Protein AF-X0TSU8-F1 (afdb_monomer)

Foldseek 3Di:
DDDDCVNVVNDDDFDPCPQVVLLVVQLCLLLVVDPCNVVCCVPVVHRQAFFWDDPDVVQQKTKGDQVQFAFASGKHKWWKDFDPPDQKKKKFKWWPDDSVFQKWKWKWKWWAFLVRDIDIWRIDTGGMDMDGDDPRTQTIIIMMTIHRRDDDPDDPVDCCCPPPNNDGTMIMIRMGRIHIDDSLAARDSCSSPPAWAFQPAQGPIEGVLDEEDNLDHAHNSEYEEAHEYEEDNEYEYRREYEYHHEYEYDHEYEDANEYEDDHEYEYDNHYDPHYDYDPHYD

InterPro domains:
  IPR011004 Trimeric LpxA-like superfamily [SSF51161] (204-270)
  IPR045690 Domain of unknown function DUF6055 [PF19527] (18-180)

Structure (mmCIF, N/CA/C/O backbone):
data_AF-X0TSU8-F1
#
_entry.id   AF-X0TSU8-F1
#
loop_
_atom_site.group_PDB
_atom_site.id
_atom_site.type_symbol
_atom_site.label_atom_id
_atom_site.label_alt_id
_atom_site.label_comp_id
_atom_site.label_asym_id
_atom_site.label_entity_id
_atom_site.label_seq_id
_atom_site.pdbx_PDB_ins_code
_atom_site.Cartn_x
_atom_site.Cartn_y
_atom_site.Cartn_z
_atom_site.occupancy
_atom_site.B_iso_or_equiv
_atom_site.auth_seq_id
_atom_site.auth_comp_id
_atom_site.auth_asym_id
_atom_site.auth_atom_id
_atom_site.pdbx_PDB_model_num
ATOM 1 N N . SER A 1 1 ? 24.447 -0.505 -11.270 1.00 26.20 1 SER A N 1
ATOM 2 C CA . SER A 1 1 ? 25.063 0.488 -12.174 1.00 26.20 1 SER A CA 1
ATOM 3 C C . SER A 1 1 ? 24.003 0.961 -13.155 1.00 26.20 1 SER A C 1
ATOM 5 O O . SER A 1 1 ? 23.540 0.190 -13.986 1.00 26.20 1 SER A O 1
ATOM 7 N N . CYS A 1 2 ? 23.536 2.196 -12.966 1.00 32.28 2 CYS A N 1
ATOM 8 C CA . CYS A 1 2 ? 22.411 2.803 -13.674 1.00 32.28 2 CYS A CA 1
ATOM 9 C C . CYS A 1 2 ? 22.646 2.857 -15.186 1.00 32.28 2 CYS A C 1
ATOM 11 O O . CYS A 1 2 ? 23.730 3.239 -15.617 1.00 32.28 2 CYS A O 1
ATOM 13 N N . THR A 1 3 ? 21.626 2.537 -15.982 1.00 38.22 3 THR A N 1
ATOM 14 C CA . THR A 1 3 ? 21.622 2.782 -17.431 1.00 38.22 3 THR A CA 1
ATOM 15 C C . THR A 1 3 ? 20.467 3.717 -17.767 1.00 38.22 3 THR A C 1
ATOM 17 O O . THR A 1 3 ? 19.360 3.285 -18.073 1.00 38.22 3 THR A O 1
ATOM 20 N N . GLY A 1 4 ? 20.721 5.024 -17.665 1.00 49.09 4 GLY A N 1
ATOM 21 C CA . GLY A 1 4 ? 19.781 6.042 -18.143 1.00 49.09 4 GLY A CA 1
ATOM 22 C C . GLY A 1 4 ? 19.570 5.937 -19.660 1.00 49.09 4 GLY A C 1
ATOM 23 O O . GLY A 1 4 ? 20.448 5.450 -20.373 1.00 49.09 4 GLY A O 1
ATOM 24 N N . GLY A 1 5 ? 18.430 6.422 -20.166 1.00 46.88 5 GLY A N 1
ATOM 25 C CA . GLY A 1 5 ? 18.060 6.327 -21.59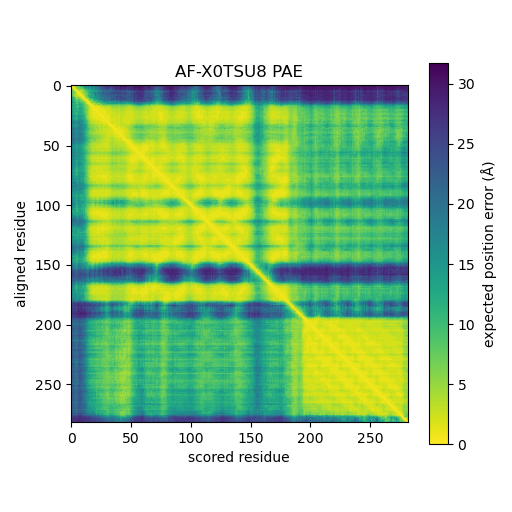0 1.00 46.88 5 GLY A CA 1
ATOM 26 C C . GLY A 1 5 ? 19.108 6.881 -22.569 1.00 46.88 5 GLY A C 1
ATOM 27 O O . GLY A 1 5 ? 19.273 6.343 -23.661 1.00 46.88 5 GLY A O 1
ATOM 28 N N . GLN A 1 6 ? 19.922 7.853 -22.143 1.00 43.81 6 GLN A N 1
ATOM 29 C CA . GLN A 1 6 ? 21.047 8.377 -22.927 1.00 43.81 6 GLN A CA 1
ATOM 30 C C . GLN A 1 6 ? 22.178 7.346 -23.129 1.00 43.81 6 GLN A C 1
ATOM 32 O O . GLN A 1 6 ? 22.748 7.265 -24.211 1.00 43.81 6 GLN A O 1
ATOM 37 N N . GLN A 1 7 ? 22.485 6.516 -22.123 1.00 45.78 7 GLN A N 1
ATOM 38 C CA . GLN A 1 7 ? 23.506 5.458 -22.234 1.00 45.78 7 GLN A CA 1
ATOM 39 C C . GLN A 1 7 ? 23.030 4.265 -23.069 1.00 45.78 7 GLN A C 1
ATOM 41 O O . GLN A 1 7 ? 23.850 3.522 -23.596 1.00 45.78 7 GLN A O 1
ATOM 46 N N . ARG A 1 8 ? 21.711 4.097 -23.211 1.00 50.38 8 ARG A N 1
ATOM 47 C CA . ARG A 1 8 ? 21.090 3.090 -24.083 1.00 50.38 8 ARG A CA 1
ATOM 48 C C . ARG A 1 8 ? 20.861 3.601 -25.516 1.00 50.38 8 ARG A C 1
ATOM 50 O O . ARG A 1 8 ? 20.213 2.917 -26.297 1.00 50.38 8 ARG A O 1
ATOM 57 N N . GLY A 1 9 ? 21.369 4.791 -25.861 1.00 48.03 9 GLY A N 1
ATOM 58 C CA . GLY A 1 9 ? 21.259 5.370 -27.205 1.00 48.03 9 GLY A CA 1
ATOM 59 C C . GLY A 1 9 ? 19.858 5.860 -27.580 1.00 48.03 9 GLY A C 1
ATOM 60 O O . GLY A 1 9 ? 19.609 6.134 -28.749 1.00 48.03 9 GLY A O 1
ATOM 61 N N . LEU A 1 10 ? 18.949 5.991 -26.609 1.00 46.53 10 LEU A N 1
ATOM 62 C CA . LEU A 1 10 ? 17.552 6.343 -26.872 1.00 46.53 10 LEU A CA 1
ATOM 63 C C . LEU A 1 10 ? 17.361 7.848 -27.160 1.00 46.53 10 LEU A C 1
ATOM 65 O O . LEU A 1 10 ? 16.341 8.219 -27.728 1.00 46.53 10 LEU A O 1
ATOM 69 N N . PHE A 1 11 ? 18.324 8.721 -26.813 1.00 54.97 11 PHE A N 1
ATOM 70 C CA . PHE A 1 11 ? 18.313 10.160 -27.155 1.00 54.97 11 PHE A CA 1
ATOM 71 C C . PHE A 1 11 ? 19.651 10.872 -26.862 1.00 54.97 11 PHE A C 1
ATOM 73 O O . PHE A 1 11 ? 20.493 10.367 -26.119 1.00 54.97 11 PHE A O 1
ATOM 80 N N . LYS A 1 12 ? 19.827 12.089 -27.414 1.00 47.28 12 LYS A N 1
ATOM 81 C CA . LYS A 1 12 ? 21.052 12.911 -27.297 1.00 47.28 12 LYS A CA 1
ATOM 82 C C . LYS A 1 12 ? 21.128 13.812 -26.042 1.00 47.28 12 LYS A C 1
ATOM 84 O O . LYS A 1 12 ? 22.239 14.168 -25.661 1.00 47.28 12 LYS A O 1
ATOM 89 N N . SER A 1 13 ? 20.006 14.169 -25.393 1.00 50.75 13 SER A N 1
ATOM 90 C CA . SER A 1 13 ? 19.954 15.267 -24.395 1.00 50.75 13 SER A CA 1
ATOM 91 C C . SER A 1 13 ? 18.918 15.112 -23.256 1.00 50.75 13 SER A C 1
ATOM 93 O O . SER A 1 13 ? 18.197 16.058 -22.950 1.00 50.75 13 SER A O 1
ATOM 95 N N . GLY A 1 14 ? 18.789 13.939 -22.630 1.00 52.84 14 GLY A N 1
ATOM 96 C CA . GLY A 1 14 ? 17.926 13.797 -21.441 1.00 52.84 14 GLY A CA 1
ATOM 97 C C . GLY A 1 14 ? 18.661 14.121 -20.140 1.00 52.84 14 GLY A C 1
ATOM 98 O O . GLY A 1 14 ? 19.886 14.024 -20.069 1.00 52.84 14 GLY A O 1
ATOM 99 N N . ILE A 1 15 ? 17.913 14.486 -19.093 1.00 54.78 15 ILE A N 1
ATOM 100 C CA . ILE A 1 15 ? 18.484 14.765 -17.768 1.00 54.78 15 ILE A CA 1
ATOM 101 C C . ILE A 1 15 ? 18.922 13.441 -17.138 1.00 54.78 15 ILE A C 1
ATOM 103 O O . ILE A 1 15 ? 18.107 12.608 -16.731 1.00 54.78 15 ILE A O 1
ATOM 107 N N . ARG A 1 16 ? 20.237 13.230 -17.077 1.00 59.72 16 ARG A N 1
ATOM 108 C CA . ARG A 1 16 ? 20.833 12.024 -16.503 1.00 59.72 16 ARG A CA 1
ATOM 109 C C . ARG A 1 16 ? 20.404 11.866 -15.041 1.00 59.72 16 ARG A C 1
ATOM 111 O O . ARG A 1 16 ? 20.542 12.790 -14.253 1.00 59.72 16 ARG A O 1
ATOM 118 N N . GLY A 1 17 ? 19.913 10.679 -14.688 1.00 69.69 17 GLY A N 1
ATOM 119 C CA . GLY A 1 17 ? 19.539 10.340 -13.311 1.00 69.69 17 GLY A CA 1
ATOM 120 C C . GLY A 1 17 ? 18.170 10.854 -12.856 1.00 69.69 17 GLY A C 1
ATOM 121 O O . GLY A 1 17 ? 17.746 10.475 -11.773 1.00 69.69 17 GLY A O 1
ATOM 122 N N . LEU A 1 18 ? 17.443 11.636 -13.670 1.00 77.56 18 LEU A N 1
ATOM 123 C CA . LEU A 1 18 ? 16.108 12.123 -13.296 1.00 77.56 18 LEU A CA 1
ATOM 124 C C . LEU A 1 18 ? 15.151 10.967 -12.976 1.00 77.56 18 LEU A C 1
ATOM 126 O O . LEU A 1 18 ? 14.506 10.988 -11.938 1.00 77.56 18 LEU A O 1
ATOM 130 N N . GLY A 1 19 ? 15.096 9.940 -13.831 1.00 82.56 19 GLY A N 1
ATOM 131 C CA . GLY A 1 19 ? 14.232 8.781 -13.590 1.00 82.56 19 GLY A CA 1
ATOM 132 C C . GLY A 1 19 ? 14.536 8.095 -12.257 1.00 82.56 19 GLY A C 1
ATOM 133 O O . GLY A 1 19 ? 13.621 7.845 -11.483 1.00 82.56 19 GLY A O 1
ATOM 134 N N . ASP A 1 20 ? 15.816 7.863 -11.956 1.00 86.81 20 ASP A N 1
ATOM 135 C CA . ASP A 1 20 ? 16.243 7.225 -10.705 1.00 86.81 20 ASP A CA 1
ATOM 136 C C . ASP A 1 20 ? 15.865 8.091 -9.495 1.00 86.81 20 ASP A C 1
ATOM 138 O O . ASP A 1 20 ? 15.305 7.570 -8.540 1.00 86.81 20 ASP A O 1
ATOM 142 N N . MET A 1 21 ? 16.059 9.411 -9.572 1.00 87.19 21 MET A N 1
ATOM 143 C CA . MET A 1 21 ? 15.684 10.350 -8.510 1.00 87.19 21 MET A CA 1
ATOM 144 C C . MET A 1 21 ? 14.171 10.352 -8.232 1.00 87.19 21 MET A C 1
ATOM 146 O O . MET A 1 21 ? 13.756 10.270 -7.076 1.00 87.19 21 MET A O 1
ATOM 150 N N . VAL A 1 22 ? 13.327 10.392 -9.272 1.00 88.25 22 VAL A N 1
ATOM 151 C CA . VAL A 1 22 ? 11.865 10.313 -9.086 1.00 88.25 22 VAL A CA 1
ATOM 152 C C . VAL A 1 22 ? 11.457 8.917 -8.588 1.00 88.25 22 VAL A C 1
ATOM 154 O O . VAL A 1 22 ? 10.567 8.793 -7.748 1.00 88.25 22 VAL A O 1
ATOM 157 N N . GLY A 1 23 ? 12.128 7.860 -9.052 1.00 91.88 23 GLY A N 1
ATOM 158 C CA . GLY A 1 23 ? 11.946 6.491 -8.565 1.00 91.88 23 GLY A CA 1
ATOM 159 C C . GLY A 1 23 ? 12.265 6.340 -7.076 1.00 91.88 23 GLY A C 1
ATOM 160 O O . GLY A 1 23 ? 11.462 5.785 -6.332 1.00 91.88 23 GLY A O 1
ATOM 161 N N . GLU A 1 24 ? 13.392 6.889 -6.625 1.00 92.94 24 GLU A N 1
ATOM 162 C CA . GLU A 1 24 ? 13.814 6.913 -5.220 1.00 92.94 24 GLU A CA 1
ATOM 163 C C . GLU A 1 24 ? 12.833 7.686 -4.341 1.00 92.94 24 GLU A C 1
ATOM 165 O O . GLU A 1 24 ? 12.466 7.214 -3.263 1.00 92.94 24 GLU A O 1
ATOM 170 N N . TYR A 1 25 ? 12.353 8.840 -4.813 1.00 91.44 25 TYR A N 1
ATOM 171 C CA . TYR A 1 25 ? 11.292 9.572 -4.127 1.00 91.44 25 TYR A CA 1
ATOM 172 C C . TYR A 1 25 ? 10.012 8.730 -4.022 1.00 91.44 25 TYR A C 1
ATOM 174 O O . TYR A 1 25 ? 9.452 8.593 -2.936 1.00 91.44 25 TYR A O 1
ATOM 182 N N . GLY A 1 26 ? 9.585 8.098 -5.120 1.00 92.38 26 GLY A N 1
ATOM 183 C CA . GLY A 1 26 ? 8.422 7.209 -5.143 1.00 92.38 26 GLY A CA 1
ATOM 184 C C . GLY A 1 26 ? 8.549 6.017 -4.190 1.00 92.38 26 GLY A C 1
ATOM 185 O O . GLY A 1 26 ? 7.590 5.687 -3.495 1.00 92.38 26 GLY A O 1
ATOM 186 N N . ALA A 1 27 ? 9.736 5.416 -4.086 1.00 94.75 27 ALA A N 1
ATOM 187 C CA . ALA A 1 27 ? 10.000 4.315 -3.163 1.00 94.75 27 ALA A CA 1
ATOM 188 C C . ALA A 1 27 ? 9.791 4.722 -1.698 1.00 94.75 27 ALA A C 1
ATOM 190 O O . ALA A 1 27 ? 9.164 3.993 -0.930 1.00 94.75 27 ALA A O 1
ATOM 191 N N . ARG A 1 28 ? 10.242 5.923 -1.324 1.00 92.81 28 ARG A N 1
ATOM 192 C CA . ARG A 1 28 ? 10.068 6.480 0.028 1.00 92.81 28 ARG A CA 1
ATOM 193 C C . ARG A 1 28 ? 8.610 6.754 0.383 1.00 92.81 28 ARG A C 1
ATOM 195 O O . ARG A 1 28 ? 8.227 6.672 1.549 1.00 92.81 28 ARG A O 1
ATOM 202 N N . LEU A 1 29 ? 7.759 7.020 -0.610 1.00 90.88 29 LEU A N 1
ATOM 203 C CA . LEU A 1 29 ? 6.323 7.195 -0.383 1.00 90.88 29 LEU A CA 1
ATOM 204 C C . LEU A 1 29 ? 5.628 5.905 0.077 1.00 90.88 29 LEU A C 1
ATOM 206 O O . LEU A 1 29 ? 4.538 6.003 0.633 1.00 90.88 29 LEU A O 1
ATOM 210 N N . ALA A 1 30 ? 6.247 4.724 -0.069 1.00 88.44 30 ALA A N 1
ATOM 211 C CA . ALA A 1 30 ? 5.702 3.463 0.445 1.00 88.44 30 ALA A CA 1
ATOM 212 C C . ALA A 1 30 ? 5.451 3.478 1.958 1.00 88.44 30 ALA A C 1
ATOM 214 O O . ALA A 1 30 ? 4.563 2.768 2.427 1.00 88.44 30 ALA A O 1
ATOM 215 N N . THR A 1 31 ? 6.202 4.284 2.704 1.00 84.94 31 THR A N 1
ATOM 216 C CA . THR A 1 31 ? 6.097 4.408 4.166 1.00 84.94 31 THR A CA 1
ATOM 217 C C . THR A 1 31 ? 6.087 5.864 4.643 1.00 84.94 31 THR A C 1
ATOM 219 O O . THR A 1 31 ? 6.022 6.096 5.847 1.00 84.94 31 THR A O 1
ATOM 222 N N . PHE A 1 32 ? 6.083 6.831 3.713 1.00 88.00 32 PHE A N 1
ATOM 223 C CA . PHE A 1 32 ? 6.374 8.251 3.958 1.00 88.00 32 PHE A CA 1
ATOM 224 C C . PHE A 1 32 ? 7.752 8.486 4.604 1.00 88.00 32 PHE A C 1
ATOM 226 O O . PHE A 1 32 ? 7.888 9.378 5.429 1.00 88.00 32 PHE A O 1
ATOM 233 N N . ASP A 1 33 ? 8.773 7.719 4.198 1.00 87.88 33 ASP A N 1
ATOM 234 C CA . ASP A 1 33 ? 10.174 7.848 4.642 1.00 87.88 33 ASP A CA 1
ATOM 235 C C . ASP A 1 33 ? 10.831 9.129 4.083 1.00 87.88 33 ASP A C 1
ATOM 237 O O . ASP A 1 33 ? 11.658 9.106 3.158 1.00 87.88 33 ASP A O 1
ATOM 241 N N . CYS A 1 34 ? 10.398 10.274 4.608 1.00 85.62 34 CYS A N 1
ATOM 242 C CA . CYS A 1 34 ? 10.881 11.609 4.280 1.00 85.62 34 CYS A CA 1
ATOM 243 C C . CYS A 1 34 ? 10.755 12.557 5.484 1.00 85.62 34 CYS A C 1
ATOM 245 O O . CYS A 1 34 ? 10.024 12.295 6.433 1.00 85.62 34 CYS A O 1
ATOM 247 N N . GLU A 1 35 ? 11.417 13.714 5.428 1.00 84.31 35 GLU A N 1
ATOM 248 C CA . GLU A 1 35 ? 11.379 14.719 6.510 1.00 84.31 35 GLU A CA 1
ATOM 249 C C . GLU A 1 35 ? 9.965 15.245 6.817 1.00 84.31 35 GLU A C 1
ATOM 251 O O . GLU A 1 35 ? 9.698 15.747 7.905 1.00 84.31 35 GLU A O 1
ATOM 256 N N . LEU A 1 36 ? 9.043 15.121 5.858 1.00 84.69 36 LEU A N 1
ATOM 257 C CA . LEU A 1 36 ? 7.648 15.536 5.987 1.00 84.69 36 LEU A CA 1
ATOM 258 C C . LEU A 1 36 ? 6.720 14.389 6.416 1.00 84.69 36 LEU A C 1
ATOM 260 O O . LEU A 1 36 ? 5.504 14.532 6.286 1.00 84.69 36 LEU A O 1
ATOM 264 N N . GLU A 1 37 ? 7.254 13.275 6.928 1.00 82.56 37 GLU A N 1
ATOM 265 C CA . GLU A 1 37 ? 6.482 12.098 7.352 1.00 82.56 37 GLU A CA 1
ATOM 266 C C . GLU A 1 37 ? 5.275 12.482 8.220 1.00 82.56 37 GLU A C 1
ATOM 268 O O . GLU A 1 37 ? 4.134 12.156 7.887 1.00 82.56 37 GLU A O 1
ATOM 273 N N . ASP A 1 38 ? 5.500 13.256 9.284 1.00 78.56 38 ASP A N 1
ATOM 274 C CA . ASP A 1 38 ? 4.445 13.697 10.204 1.00 78.56 38 ASP A CA 1
ATOM 275 C C . ASP A 1 38 ? 3.370 14.537 9.510 1.00 78.56 38 ASP A C 1
ATOM 277 O O . ASP A 1 38 ? 2.189 14.494 9.867 1.00 78.56 38 ASP A O 1
ATOM 281 N N . LEU A 1 39 ? 3.756 15.345 8.522 1.00 83.69 39 LEU A N 1
ATOM 282 C CA . LEU A 1 39 ? 2.811 16.131 7.737 1.00 83.69 39 LEU A CA 1
ATOM 283 C C . LEU A 1 39 ? 1.997 15.224 6.808 1.00 83.69 39 LEU A C 1
ATOM 285 O O . LEU A 1 39 ? 0.779 15.373 6.734 1.00 83.69 39 LEU A O 1
ATOM 289 N N . PHE A 1 40 ? 2.635 14.262 6.142 1.00 81.12 40 PHE A N 1
ATOM 290 C CA . PHE A 1 40 ? 1.964 13.316 5.253 1.00 81.12 40 PHE A CA 1
ATOM 291 C C . PHE A 1 40 ? 1.035 12.370 6.005 1.00 81.12 40 PHE A C 1
ATOM 293 O O . PHE A 1 40 ? -0.105 12.193 5.582 1.00 81.12 40 PHE A O 1
ATOM 300 N N . ARG A 1 41 ? 1.440 11.844 7.164 1.00 76.50 41 ARG A N 1
ATOM 301 C CA . ARG A 1 41 ? 0.559 11.050 8.034 1.00 76.50 41 ARG A CA 1
ATOM 302 C C . ARG A 1 41 ? -0.619 11.879 8.537 1.00 76.50 41 ARG A C 1
ATOM 304 O O . ARG A 1 41 ? -1.757 11.418 8.505 1.00 76.50 41 ARG A O 1
ATOM 311 N N . ARG A 1 42 ? -0.403 13.142 8.913 1.00 70.88 42 ARG A N 1
ATOM 312 C CA . ARG A 1 42 ? -1.512 14.035 9.282 1.00 70.88 42 ARG A CA 1
ATOM 313 C C . ARG A 1 42 ? -2.397 14.416 8.106 1.00 70.88 42 ARG A C 1
ATOM 315 O O . ARG A 1 42 ? -3.578 14.654 8.315 1.00 70.88 42 ARG A O 1
ATOM 322 N N . HIS A 1 43 ? -1.901 14.496 6.881 1.00 77.56 43 HIS A N 1
ATOM 323 C CA . HIS A 1 43 ? -2.747 14.877 5.753 1.00 77.56 43 HIS A CA 1
ATOM 324 C C . HIS A 1 43 ? -3.465 13.667 5.141 1.00 77.56 43 HIS A C 1
ATOM 326 O O . HIS A 1 43 ? -4.689 13.653 5.049 1.00 77.56 43 HIS A O 1
ATOM 332 N N . TYR A 1 44 ? -2.713 12.623 4.801 1.00 75.19 44 TYR A N 1
ATOM 333 C CA . TYR A 1 44 ? -3.177 11.462 4.041 1.00 75.19 44 TYR A CA 1
ATOM 334 C C . TYR A 1 44 ? -3.494 10.233 4.893 1.00 75.19 44 TYR A C 1
ATOM 336 O O . TYR A 1 44 ? -4.082 9.290 4.370 1.00 75.19 44 TYR A O 1
ATOM 344 N N . PHE A 1 45 ? -3.131 10.231 6.182 1.00 71.69 45 PHE A N 1
ATOM 345 C CA . PHE A 1 45 ? -3.167 9.073 7.087 1.00 71.69 45 PHE A CA 1
ATOM 346 C C . PHE A 1 45 ? -2.167 7.970 6.705 1.00 71.69 45 PHE A C 1
ATOM 348 O O . PHE A 1 45 ? -1.320 7.601 7.517 1.00 71.69 45 PHE A O 1
ATOM 355 N N . ALA A 1 46 ? -2.202 7.499 5.461 1.00 76.94 46 ALA A N 1
ATOM 356 C CA . ALA A 1 46 ? -1.295 6.490 4.938 1.00 76.94 46 ALA A CA 1
ATOM 357 C C . ALA A 1 46 ? -1.126 6.602 3.412 1.00 76.94 46 ALA A C 1
ATOM 359 O O . ALA A 1 46 ? -1.944 7.249 2.750 1.00 76.94 46 ALA A O 1
ATOM 360 N N . PRO A 1 47 ? -0.097 5.956 2.835 1.00 80.00 47 PRO A N 1
ATOM 361 C CA . PRO A 1 47 ? 0.091 5.918 1.391 1.00 80.00 47 PRO A CA 1
ATOM 362 C C . PRO A 1 47 ? -1.081 5.244 0.674 1.00 80.00 47 PRO A C 1
ATOM 364 O O . PRO A 1 47 ? -1.619 4.233 1.133 1.00 80.00 47 PRO A O 1
ATOM 367 N N . THR A 1 48 ? -1.449 5.779 -0.491 1.00 79.06 48 THR A N 1
ATOM 368 C CA . THR A 1 48 ? -2.440 5.134 -1.361 1.00 79.06 48 THR A CA 1
ATOM 369 C C . THR A 1 48 ? -1.824 3.872 -1.956 1.00 79.06 48 THR A C 1
ATOM 371 O O . THR A 1 48 ? -0.745 3.926 -2.541 1.00 79.06 48 THR A O 1
ATOM 374 N N . ARG A 1 49 ? -2.494 2.730 -1.779 1.00 85.94 49 ARG A N 1
ATOM 375 C CA . ARG A 1 49 ? -2.018 1.426 -2.252 1.00 85.94 49 ARG A CA 1
ATOM 376 C C . ARG A 1 49 ? -2.718 1.042 -3.551 1.00 85.94 49 ARG A C 1
ATOM 378 O O . ARG A 1 49 ? -3.919 1.264 -3.688 1.00 85.94 49 ARG A O 1
ATOM 385 N N . SER A 1 50 ? -1.967 0.429 -4.456 1.00 88.38 50 SER A N 1
ATOM 386 C CA . SER A 1 50 ? -2.456 -0.127 -5.718 1.00 88.38 50 SER A CA 1
ATOM 387 C C . SER A 1 50 ? -2.552 -1.650 -5.627 1.00 88.38 50 SER A C 1
ATOM 389 O O . SER A 1 50 ? -1.919 -2.285 -4.779 1.00 88.38 50 SER A O 1
ATOM 391 N N . TRP A 1 51 ? -3.336 -2.247 -6.520 1.00 87.31 51 TRP A N 1
ATOM 392 C CA . TRP A 1 51 ? -3.504 -3.695 -6.623 1.00 87.31 51 TRP A CA 1
ATOM 393 C C . TRP A 1 51 ? -3.114 -4.214 -7.988 1.00 87.31 51 TRP A C 1
ATOM 395 O O . TRP A 1 51 ? -3.005 -3.442 -8.931 1.00 87.31 51 TRP A O 1
ATOM 405 N N . LEU A 1 52 ? -2.919 -5.527 -8.078 1.00 92.06 52 LEU A N 1
ATOM 406 C CA . LEU A 1 52 ? -2.614 -6.192 -9.334 1.00 92.06 52 LEU A CA 1
ATOM 407 C C . LEU A 1 52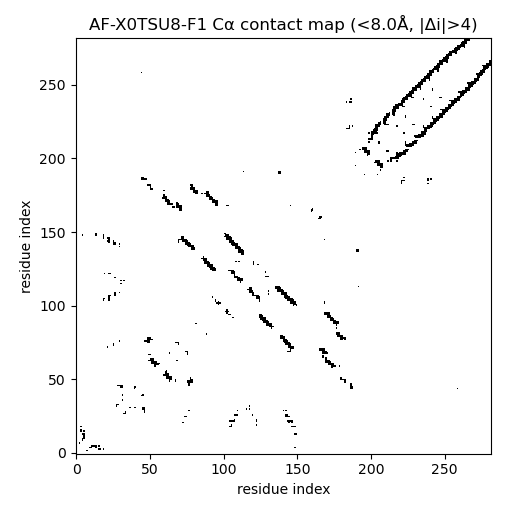 ? -3.717 -7.171 -9.717 1.00 92.06 52 LEU A C 1
ATOM 409 O O . LEU A 1 52 ? -4.204 -7.940 -8.885 1.00 92.06 52 LEU A O 1
ATOM 413 N N . GLU A 1 53 ? -4.065 -7.167 -10.997 1.00 92.38 53 GLU A N 1
ATOM 414 C CA . GLU A 1 53 ? -4.862 -8.209 -11.624 1.00 92.38 53 GLU A CA 1
ATOM 415 C C . GLU A 1 53 ? -4.023 -9.473 -11.782 1.00 92.38 53 GLU A C 1
ATOM 417 O O . GLU A 1 53 ? -2.853 -9.425 -12.172 1.00 92.38 53 GLU A O 1
ATOM 422 N N . THR A 1 54 ? -4.638 -10.622 -11.510 1.00 93.88 54 THR A N 1
ATOM 423 C CA . THR A 1 54 ? -4.028 -11.923 -11.797 1.00 93.88 54 THR A CA 1
ATOM 424 C C . THR A 1 54 ? -4.206 -12.241 -13.275 1.00 93.88 54 THR A C 1
ATOM 426 O O . THR A 1 54 ? -5.337 -12.305 -13.750 1.00 93.88 54 THR A O 1
ATOM 429 N N . VAL A 1 55 ? -3.098 -12.439 -13.992 1.00 95.44 55 VAL A N 1
ATOM 430 C CA . VAL A 1 55 ? -3.099 -12.836 -15.410 1.00 95.44 55 VAL A CA 1
ATOM 431 C C . VAL A 1 55 ? -2.952 -14.351 -15.531 1.00 95.44 55 VAL A C 1
ATOM 433 O O . VAL A 1 55 ? -3.733 -14.992 -16.224 1.00 95.44 55 VAL A O 1
ATOM 436 N N . ASP A 1 56 ? -1.972 -14.922 -14.829 1.00 96.00 56 ASP A N 1
ATOM 437 C CA . ASP A 1 56 ? -1.719 -16.364 -14.767 1.00 96.00 56 ASP A CA 1
ATOM 438 C C . ASP A 1 56 ? -1.216 -16.690 -13.357 1.00 96.00 56 ASP A C 1
ATOM 440 O O . ASP A 1 56 ? -0.085 -16.361 -12.993 1.00 96.00 56 ASP A O 1
ATOM 444 N N . ARG A 1 57 ? -2.089 -17.276 -12.530 1.00 91.81 57 ARG A N 1
ATOM 445 C CA . ARG A 1 57 ? -1.791 -17.536 -11.116 1.00 91.81 57 ARG A CA 1
ATOM 446 C C . ARG A 1 57 ? -0.686 -18.573 -10.948 1.00 91.81 57 ARG A C 1
ATOM 448 O O . ARG A 1 57 ? 0.167 -18.393 -10.085 1.00 91.81 57 ARG A O 1
ATOM 455 N N . ASP A 1 58 ? -0.695 -19.617 -11.771 1.00 93.75 58 ASP A N 1
ATOM 456 C CA . ASP A 1 58 ? 0.228 -20.749 -11.654 1.00 93.75 58 ASP A CA 1
ATOM 457 C C . ASP A 1 58 ? 1.653 -20.342 -12.031 1.00 93.75 58 ASP A C 1
ATOM 459 O O . ASP A 1 58 ? 2.623 -20.843 -11.465 1.00 93.75 58 ASP A O 1
ATOM 463 N N . LYS A 1 59 ? 1.789 -19.377 -12.947 1.00 96.38 59 LYS A N 1
ATOM 464 C CA . LYS A 1 59 ? 3.083 -18.784 -13.310 1.00 96.38 59 LYS A CA 1
ATOM 465 C C . LYS A 1 59 ? 3.452 -17.552 -12.488 1.00 96.38 59 LYS A C 1
ATOM 467 O O . LYS A 1 59 ? 4.517 -16.984 -12.729 1.00 96.38 59 LYS A O 1
ATOM 472 N N . GLY A 1 60 ? 2.587 -17.111 -11.575 1.00 96.75 60 GLY A N 1
ATOM 473 C CA . GLY A 1 60 ? 2.797 -15.902 -10.780 1.00 96.75 60 GLY A CA 1
ATOM 474 C C . GLY A 1 60 ? 2.828 -14.619 -11.616 1.00 96.75 60 GLY A C 1
ATOM 475 O O . GLY A 1 60 ? 3.577 -13.706 -11.284 1.00 96.75 60 GLY A O 1
ATOM 476 N N . ILE A 1 61 ? 2.062 -14.542 -12.708 1.00 97.69 61 ILE A N 1
ATOM 477 C CA . ILE A 1 61 ? 2.024 -13.377 -13.601 1.00 97.69 61 ILE A CA 1
ATOM 478 C C . ILE A 1 61 ? 0.861 -12.466 -13.220 1.00 97.69 61 ILE A C 1
ATOM 480 O O . ILE A 1 61 ? -0.306 -12.873 -13.188 1.00 97.69 61 ILE A O 1
ATOM 484 N N . TYR A 1 62 ? 1.193 -11.199 -13.003 1.00 97.06 62 TYR A N 1
ATOM 485 C CA . TYR A 1 62 ? 0.268 -10.159 -12.587 1.00 97.06 62 TYR A CA 1
ATOM 486 C C . TYR A 1 62 ? 0.485 -8.882 -13.396 1.00 97.06 62 TYR A C 1
ATOM 488 O O . TYR A 1 62 ? 1.567 -8.634 -13.934 1.00 97.06 62 TYR A O 1
ATOM 496 N N . ARG A 1 63 ? -0.542 -8.037 -13.466 1.00 96.00 63 ARG A N 1
ATOM 497 C CA . ARG A 1 63 ? -0.463 -6.736 -14.140 1.00 96.00 63 ARG A CA 1
ATOM 498 C C . ARG A 1 63 ? -1.168 -5.654 -13.346 1.00 96.00 63 ARG A C 1
ATOM 500 O O . ARG A 1 63 ? -2.121 -5.939 -12.624 1.00 96.00 63 ARG A O 1
ATOM 507 N N . ILE A 1 64 ? -0.715 -4.417 -13.502 1.00 94.88 64 ILE A N 1
ATOM 508 C CA . ILE A 1 64 ? -1.468 -3.272 -12.996 1.00 94.88 64 ILE A CA 1
ATOM 509 C C . ILE A 1 64 ? -2.768 -3.136 -13.818 1.00 94.88 64 ILE A C 1
ATOM 511 O O . ILE A 1 64 ? -2.704 -3.228 -15.050 1.00 94.88 64 ILE A O 1
ATOM 515 N N . PRO A 1 65 ? -3.937 -2.944 -13.180 1.00 91.81 65 PRO A N 1
ATOM 516 C CA . PRO A 1 65 ? -5.149 -2.542 -13.883 1.00 91.81 65 PRO A CA 1
ATOM 517 C C . PRO A 1 65 ? -4.895 -1.248 -14.650 1.00 91.81 65 PRO A C 1
ATOM 519 O O . PRO A 1 65 ? -4.143 -0.379 -14.198 1.00 91.81 65 PRO A O 1
ATOM 522 N N . TRP A 1 66 ? -5.529 -1.100 -15.807 1.00 85.75 66 TRP A N 1
ATOM 523 C CA . TRP A 1 66 ? -5.305 0.059 -16.671 1.00 85.75 66 TRP A CA 1
ATOM 524 C C . TRP A 1 66 ? -5.633 1.386 -15.964 1.00 85.75 66 TRP A C 1
ATOM 526 O O . TRP A 1 66 ? -4.912 2.371 -16.106 1.00 85.75 66 TRP A O 1
ATOM 536 N N . GLU A 1 67 ? -6.688 1.405 -15.154 1.00 84.94 67 GLU A N 1
ATOM 537 C CA . GLU A 1 67 ? -7.141 2.561 -14.379 1.00 84.94 67 GLU A CA 1
ATOM 538 C C . GLU A 1 67 ? -6.211 2.934 -13.210 1.00 84.94 67 GLU A C 1
ATOM 540 O O . GLU A 1 67 ? -6.165 4.096 -12.797 1.00 84.94 67 GLU A O 1
ATOM 545 N N . GLU A 1 68 ? -5.444 1.966 -12.706 1.00 88.50 68 GLU A N 1
ATOM 546 C CA . GLU A 1 68 ? -4.467 2.143 -11.626 1.00 88.50 68 GLU A CA 1
ATOM 547 C C . GLU A 1 68 ? -3.068 2.449 -12.163 1.00 88.50 68 GLU A C 1
ATOM 549 O O . GLU A 1 68 ? -2.213 2.900 -11.402 1.00 88.50 68 GLU A O 1
ATOM 554 N N . ALA A 1 69 ? -2.809 2.227 -13.457 1.00 91.56 69 ALA A N 1
ATOM 555 C CA . ALA A 1 69 ? -1.509 2.495 -14.056 1.00 91.56 69 ALA A CA 1
ATOM 556 C C . ALA A 1 69 ? -1.057 3.942 -13.761 1.00 91.56 69 ALA A C 1
ATOM 558 O O . ALA A 1 69 ? -1.883 4.859 -13.738 1.00 91.56 69 ALA A O 1
ATOM 559 N N . PRO A 1 70 ? 0.238 4.180 -13.513 1.00 91.75 70 PRO A N 1
ATOM 560 C CA . PRO A 1 70 ? 0.709 5.491 -13.115 1.00 91.75 70 PRO A CA 1
ATOM 561 C C . PRO A 1 70 ? 0.596 6.478 -14.282 1.00 91.75 70 PRO A C 1
ATOM 563 O O . PRO A 1 70 ? 0.837 6.134 -15.440 1.00 91.75 70 PRO A O 1
ATOM 566 N N . GLU A 1 71 ? 0.227 7.714 -13.960 1.00 87.44 71 GLU A N 1
ATOM 567 C CA . GLU A 1 71 ? 0.387 8.895 -14.822 1.00 87.44 71 GLU A CA 1
ATOM 568 C C . GLU A 1 71 ? 1.865 9.342 -14.826 1.00 87.44 71 GLU A C 1
ATOM 570 O O . GLU A 1 71 ? 2.642 8.809 -14.028 1.00 87.44 71 GLU A O 1
ATOM 575 N N . PRO A 1 72 ? 2.308 10.299 -15.672 1.00 85.06 72 PRO A N 1
ATOM 576 C CA . PRO A 1 72 ? 3.689 10.788 -15.629 1.00 85.06 72 PRO A CA 1
ATOM 577 C C . PRO A 1 72 ? 4.113 11.180 -14.203 1.00 85.06 72 PRO A C 1
ATOM 579 O O . PRO A 1 72 ? 3.461 12.009 -13.572 1.00 85.06 72 PRO A O 1
ATOM 582 N N . PHE A 1 73 ? 5.198 10.581 -13.696 1.00 86.56 73 PHE A N 1
ATOM 583 C CA . PHE A 1 73 ? 5.717 10.752 -12.325 1.00 86.56 73 PHE A CA 1
ATOM 584 C C . PHE A 1 73 ? 4.810 10.254 -11.192 1.00 86.56 73 PHE A C 1
ATOM 586 O O . PHE A 1 73 ? 5.151 10.403 -10.018 1.00 86.56 73 PHE A O 1
ATOM 593 N N . GLY A 1 74 ? 3.685 9.620 -11.520 1.00 89.69 74 GLY A N 1
ATOM 594 C CA . GLY A 1 74 ? 2.869 8.887 -10.565 1.00 89.69 74 GLY A CA 1
ATOM 595 C C . GLY A 1 74 ? 3.584 7.632 -10.071 1.00 89.69 74 GLY A C 1
ATOM 596 O O . GLY A 1 74 ? 4.372 7.019 -10.798 1.00 89.69 74 GLY A O 1
ATOM 597 N N . VAL A 1 75 ? 3.281 7.239 -8.833 1.00 93.00 75 VAL A N 1
ATOM 598 C CA . VAL A 1 7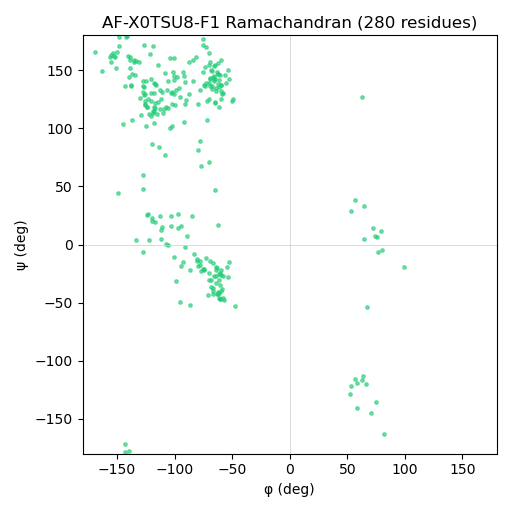5 ? 3.811 6.030 -8.197 1.00 93.00 75 VAL A CA 1
ATOM 599 C C . VAL A 1 75 ? 2.678 5.066 -7.863 1.00 93.00 75 VAL A C 1
ATOM 601 O O . VAL A 1 75 ? 1.689 5.439 -7.233 1.00 93.00 75 VAL A O 1
ATOM 604 N N . ASN A 1 76 ? 2.839 3.807 -8.256 1.00 94.50 76 ASN A N 1
ATOM 605 C CA . ASN A 1 76 ? 2.064 2.709 -7.695 1.00 94.50 76 ASN A CA 1
ATOM 606 C C . ASN A 1 76 ? 2.797 2.124 -6.499 1.00 94.50 76 ASN A C 1
ATOM 608 O O . ASN A 1 76 ? 4.010 1.937 -6.554 1.00 94.50 76 ASN A O 1
ATOM 612 N N . ILE A 1 77 ? 2.053 1.784 -5.448 1.00 93.38 77 ILE A N 1
ATOM 613 C CA . ILE A 1 77 ? 2.587 1.156 -4.238 1.00 93.38 77 ILE A CA 1
ATOM 614 C C . ILE A 1 77 ? 1.807 -0.133 -4.004 1.00 93.38 77 ILE A C 1
ATOM 616 O O . ILE A 1 77 ? 0.672 -0.109 -3.530 1.00 93.38 77 ILE A O 1
ATOM 620 N N . VAL A 1 78 ? 2.409 -1.261 -4.363 1.00 92.44 78 VAL A N 1
ATOM 621 C CA . VAL A 1 78 ? 1.774 -2.581 -4.331 1.00 92.44 78 VAL A CA 1
ATOM 622 C C . VAL A 1 78 ? 2.334 -3.388 -3.178 1.00 92.44 78 VAL A C 1
ATOM 624 O O . VAL A 1 78 ? 3.546 -3.469 -2.995 1.00 92.44 78 VAL A O 1
ATOM 627 N N . ARG A 1 79 ? 1.458 -4.022 -2.404 1.00 91.19 79 ARG A N 1
A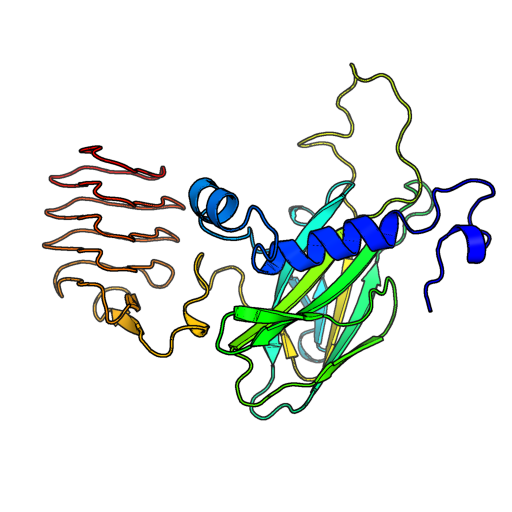TOM 628 C CA . ARG A 1 79 ? 1.893 -4.925 -1.343 1.00 91.19 79 ARG A CA 1
ATOM 629 C C . ARG A 1 79 ? 2.392 -6.245 -1.915 1.00 91.19 79 ARG A C 1
ATOM 631 O O . ARG A 1 79 ? 1.712 -6.836 -2.750 1.00 91.19 79 ARG A O 1
ATOM 638 N N . LEU A 1 80 ? 3.502 -6.749 -1.386 1.00 92.56 80 LEU A N 1
ATOM 639 C CA . LEU A 1 80 ? 3.977 -8.105 -1.637 1.00 92.56 80 LEU A CA 1
ATOM 640 C C . LEU A 1 80 ? 3.855 -8.940 -0.359 1.00 92.56 80 LEU A C 1
ATOM 642 O O . LEU A 1 80 ? 4.240 -8.510 0.728 1.00 92.56 80 LEU A O 1
ATOM 646 N N . VAL A 1 81 ? 3.281 -10.130 -0.493 1.00 90.75 81 VAL A N 1
ATOM 647 C CA . VAL A 1 81 ? 3.167 -11.127 0.572 1.00 90.75 81 VAL A CA 1
ATOM 648 C C . VAL A 1 81 ? 4.045 -12.294 0.170 1.00 90.75 81 VAL A C 1
ATOM 650 O O . VAL A 1 81 ? 3.801 -12.916 -0.860 1.00 90.75 81 VAL A O 1
ATOM 653 N N . THR A 1 82 ? 5.077 -12.559 0.959 1.00 92.31 82 THR A N 1
ATOM 654 C CA . THR A 1 82 ? 5.998 -13.666 0.716 1.00 92.31 82 THR A CA 1
ATOM 655 C C . THR A 1 82 ? 5.336 -14.993 1.054 1.00 92.31 82 THR A C 1
ATOM 657 O O . THR A 1 82 ? 4.456 -15.053 1.919 1.00 92.31 82 THR A O 1
ATOM 660 N N . ASP A 1 83 ? 5.775 -16.057 0.395 1.00 91.19 83 ASP A N 1
ATOM 661 C CA . ASP A 1 83 ? 5.368 -17.407 0.767 1.00 91.19 83 ASP A CA 1
ATOM 662 C C . ASP A 1 83 ? 5.889 -17.755 2.172 1.00 91.19 83 ASP A C 1
ATOM 664 O O . ASP A 1 83 ? 6.873 -17.188 2.662 1.00 91.19 83 ASP A O 1
ATOM 668 N N . GLU A 1 84 ? 5.205 -18.671 2.855 1.00 86.75 84 GLU A N 1
ATOM 669 C CA . GLU A 1 84 ? 5.574 -19.067 4.213 1.00 86.75 84 GLU A CA 1
ATOM 670 C C . GLU A 1 84 ? 6.998 -19.649 4.239 1.00 86.75 84 GLU A C 1
ATOM 672 O O . GLU A 1 84 ? 7.332 -20.564 3.489 1.00 86.75 84 GLU A O 1
ATOM 677 N N . GLY A 1 85 ? 7.861 -19.092 5.094 1.00 88.50 85 GLY A N 1
ATOM 678 C CA . GLY A 1 85 ? 9.258 -19.520 5.220 1.00 88.50 85 GLY A CA 1
ATOM 679 C C . GLY A 1 85 ? 10.199 -19.056 4.099 1.00 88.50 85 GLY A C 1
ATOM 680 O O . GLY A 1 85 ? 11.369 -19.455 4.101 1.00 88.50 85 GLY A O 1
ATOM 681 N N . ALA A 1 86 ? 9.742 -18.212 3.167 1.00 92.69 86 ALA A N 1
ATOM 682 C CA . ALA A 1 86 ? 10.597 -17.646 2.126 1.00 92.69 86 ALA A CA 1
ATOM 683 C C . ALA A 1 86 ? 11.776 -16.860 2.734 1.00 92.69 86 ALA A C 1
ATOM 685 O O . ALA A 1 86 ? 11.602 -16.012 3.610 1.00 92.69 86 ALA A O 1
ATOM 686 N N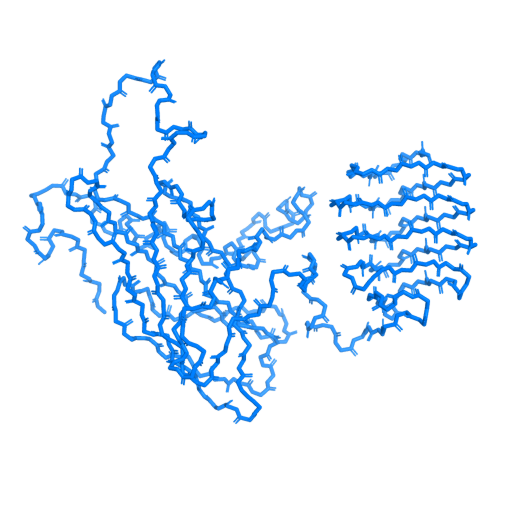 . ARG A 1 87 ? 12.997 -17.145 2.263 1.00 96.31 87 ARG A N 1
ATOM 687 C CA . ARG A 1 87 ? 14.228 -16.415 2.641 1.00 96.31 87 ARG A CA 1
ATOM 688 C C . ARG A 1 87 ? 14.577 -15.305 1.655 1.00 96.31 87 ARG A C 1
ATOM 690 O O . ARG A 1 87 ? 15.356 -14.408 1.973 1.00 96.31 87 ARG A O 1
ATOM 697 N N . GLU A 1 88 ? 14.008 -15.380 0.464 1.00 97.75 88 GLU A N 1
ATOM 698 C CA . GLU A 1 88 ? 14.069 -14.374 -0.580 1.00 97.75 88 GLU A CA 1
ATOM 699 C C . GLU A 1 88 ? 12.867 -14.540 -1.509 1.00 97.75 88 GLU A C 1
ATOM 701 O O . GLU A 1 88 ? 12.250 -15.607 -1.553 1.00 97.75 88 GLU A O 1
ATOM 706 N N . PHE A 1 89 ? 12.563 -13.489 -2.259 1.00 98.25 89 PHE A N 1
ATOM 707 C CA . PHE A 1 89 ? 11.615 -13.528 -3.367 1.00 98.25 89 PHE A CA 1
ATOM 708 C C . PHE A 1 89 ? 12.147 -12.708 -4.542 1.00 98.25 89 PHE A C 1
ATOM 710 O O . PHE A 1 89 ? 13.020 -11.847 -4.378 1.00 98.25 89 PHE A O 1
ATOM 717 N N . GLU A 1 90 ? 11.598 -12.966 -5.726 1.00 98.69 90 GLU A N 1
ATOM 718 C CA . GLU A 1 90 ? 11.977 -12.320 -6.979 1.00 98.69 90 GLU A CA 1
ATOM 719 C C . GLU A 1 90 ? 10.788 -11.590 -7.613 1.00 98.69 90 GLU A C 1
ATOM 721 O O . GLU A 1 90 ? 9.650 -12.067 -7.590 1.00 98.69 90 GLU A O 1
ATOM 726 N N . VAL A 1 91 ? 11.085 -10.436 -8.209 1.00 98.69 91 VAL A N 1
ATOM 727 C CA . VAL A 1 91 ? 10.189 -9.661 -9.067 1.00 98.69 91 VAL A CA 1
ATOM 728 C C . VAL A 1 91 ? 10.836 -9.531 -10.445 1.00 98.69 91 VAL A C 1
ATOM 730 O O . VAL A 1 91 ? 11.822 -8.809 -10.595 1.00 98.69 91 VAL A O 1
ATOM 733 N N . ASP A 1 92 ? 10.278 -10.193 -11.458 1.00 98.50 92 ASP A N 1
ATOM 734 C CA . ASP A 1 92 ? 10.630 -9.971 -12.865 1.00 98.50 92 ASP A CA 1
ATOM 735 C C . ASP A 1 92 ? 9.697 -8.907 -13.450 1.00 98.50 92 ASP A C 1
ATOM 737 O O . ASP A 1 92 ? 8.507 -9.145 -13.655 1.00 98.50 92 ASP A O 1
ATOM 741 N N . PHE A 1 93 ? 10.213 -7.695 -13.643 1.00 98.25 93 PHE A N 1
ATOM 742 C CA . PHE A 1 93 ? 9.432 -6.527 -14.041 1.00 98.25 93 PHE A CA 1
ATOM 743 C C . PHE A 1 93 ? 9.473 -6.294 -15.550 1.00 98.25 93 PHE A C 1
ATOM 745 O O . PHE A 1 93 ? 10.543 -6.241 -16.164 1.00 98.25 93 PHE A O 1
ATOM 752 N N . SER A 1 94 ? 8.307 -6.029 -16.137 1.00 95.94 94 SER A N 1
ATOM 753 C CA . SER A 1 94 ? 8.184 -5.637 -17.536 1.00 95.94 94 SER A CA 1
ATOM 754 C C . SER A 1 94 ? 7.188 -4.491 -17.704 1.00 95.94 94 SER A C 1
ATOM 756 O O . SER A 1 94 ? 5.972 -4.688 -17.640 1.00 95.94 94 SER A O 1
ATOM 758 N N . GLY A 1 95 ? 7.708 -3.294 -17.976 1.00 91.56 95 GLY A N 1
ATOM 759 C CA . GLY A 1 95 ? 6.909 -2.167 -18.452 1.00 91.56 95 GLY A CA 1
ATOM 760 C C . GLY A 1 95 ? 6.414 -2.399 -19.881 1.00 91.56 95 GLY A C 1
ATOM 761 O O . GLY A 1 95 ? 7.160 -2.907 -20.726 1.00 91.56 95 GLY A O 1
ATOM 762 N N . LEU A 1 96 ? 5.159 -2.042 -20.159 1.00 86.44 96 LEU A N 1
ATOM 763 C CA . LEU A 1 96 ? 4.582 -2.118 -21.503 1.00 86.44 96 LEU A CA 1
ATOM 764 C C . LEU A 1 96 ? 5.050 -0.908 -22.307 1.00 86.44 96 LEU A C 1
ATOM 766 O O . LEU A 1 96 ? 4.374 0.115 -22.370 1.00 86.44 96 LEU A O 1
ATOM 770 N N . HIS A 1 97 ? 6.266 -1.017 -22.841 1.00 77.88 97 HIS A N 1
ATOM 771 C CA . HIS A 1 97 ? 6.928 0.086 -23.517 1.00 77.88 97 HIS A CA 1
ATOM 772 C C . HIS A 1 97 ? 6.181 0.497 -24.789 1.00 77.88 97 HIS A C 1
ATOM 774 O O . HIS A 1 97 ? 6.069 -0.296 -25.724 1.00 77.88 97 HIS A O 1
ATOM 780 N N . ASP A 1 98 ? 5.773 1.759 -24.845 1.00 74.31 98 ASP A N 1
ATOM 781 C CA . ASP A 1 98 ? 5.265 2.413 -26.039 1.00 74.31 98 ASP A CA 1
ATOM 782 C C . ASP A 1 98 ? 6.287 3.465 -26.522 1.00 74.31 98 ASP A C 1
ATOM 784 O O . ASP A 1 98 ? 6.553 4.446 -25.809 1.00 74.31 98 ASP A O 1
ATOM 788 N N . PRO A 1 99 ? 6.916 3.256 -27.697 1.00 69.19 99 PRO A N 1
ATOM 789 C CA . PRO A 1 99 ? 7.907 4.181 -28.235 1.00 69.19 99 PRO A CA 1
ATOM 790 C C . PRO A 1 99 ? 7.329 5.558 -28.579 1.00 69.19 99 PRO A C 1
ATOM 792 O O . PRO A 1 99 ? 8.071 6.536 -28.492 1.00 69.19 99 PRO A O 1
ATOM 795 N N . ASP A 1 100 ? 6.036 5.658 -28.898 1.00 73.50 100 ASP A N 1
ATOM 796 C CA . ASP A 1 100 ? 5.397 6.927 -29.263 1.00 73.50 100 ASP A CA 1
ATOM 797 C C . ASP A 1 100 ? 5.145 7.813 -28.031 1.00 73.50 100 ASP A C 1
ATOM 799 O O . ASP A 1 100 ? 5.043 9.037 -28.138 1.00 73.50 100 ASP A O 1
ATOM 803 N N . PHE A 1 101 ? 5.116 7.208 -26.838 1.00 70.25 101 PHE A N 1
ATOM 804 C CA . PHE A 1 101 ? 4.870 7.891 -25.564 1.00 70.25 101 PHE A CA 1
ATOM 805 C C . PHE A 1 101 ? 6.087 7.928 -24.637 1.00 70.25 101 PHE A C 1
ATOM 807 O O . PHE A 1 101 ? 5.957 8.283 -23.464 1.00 70.25 101 PHE A O 1
ATOM 814 N N . TYR A 1 102 ? 7.281 7.596 -25.143 1.00 77.19 102 TYR A N 1
ATOM 815 C CA . TYR A 1 102 ? 8.548 7.719 -24.408 1.00 77.19 102 TYR A CA 1
ATOM 816 C C . TYR A 1 102 ? 8.542 7.023 -23.036 1.00 77.19 102 TYR A C 1
ATOM 818 O O . TYR A 1 102 ? 9.229 7.458 -22.104 1.00 77.19 102 TYR A O 1
ATOM 826 N N . SER A 1 103 ? 7.748 5.959 -22.904 1.00 83.19 103 SER A N 1
ATOM 827 C CA . SER A 1 103 ? 7.457 5.305 -21.632 1.00 83.19 103 SER A CA 1
ATOM 828 C C . SER A 1 103 ? 8.704 4.691 -21.000 1.00 83.19 103 SER A C 1
ATOM 830 O O . SER A 1 103 ? 9.446 3.959 -21.653 1.00 83.19 103 SER A O 1
ATOM 832 N N . ASP A 1 104 ? 8.908 4.944 -19.714 1.00 87.94 104 ASP A N 1
ATOM 833 C CA . ASP A 1 104 ? 9.944 4.302 -18.908 1.00 87.94 104 ASP A CA 1
ATOM 834 C C . ASP A 1 104 ? 9.467 4.274 -17.448 1.00 87.94 104 ASP A C 1
ATOM 836 O O . ASP A 1 104 ? 8.542 5.001 -17.074 1.00 87.94 104 ASP A O 1
ATOM 840 N N . TRP A 1 105 ? 10.072 3.416 -16.630 1.00 92.88 105 TRP A N 1
ATOM 841 C CA . TRP A 1 105 ? 9.660 3.185 -15.244 1.00 92.88 105 TRP A CA 1
ATOM 842 C C . TRP A 1 105 ? 10.859 3.062 -14.320 1.00 92.88 105 TRP A C 1
ATOM 844 O O . TRP A 1 105 ? 11.943 2.669 -14.749 1.00 92.88 105 TRP A O 1
ATOM 854 N N . ARG A 1 106 ? 10.652 3.285 -13.025 1.00 95.00 106 ARG A N 1
ATOM 855 C CA . ARG A 1 106 ? 11.553 2.806 -11.973 1.00 95.00 106 ARG A CA 1
ATOM 856 C C . ARG A 1 106 ? 10.789 1.991 -10.951 1.00 95.00 106 ARG A C 1
ATOM 858 O O . ARG A 1 106 ? 9.859 2.489 -10.325 1.00 95.00 106 ARG A O 1
ATOM 865 N N . ALA A 1 107 ? 11.201 0.739 -10.813 1.00 97.62 107 ALA A N 1
ATOM 866 C CA . ALA A 1 107 ? 10.742 -0.191 -9.806 1.00 97.62 107 ALA A CA 1
ATOM 867 C C . ALA A 1 107 ? 11.732 -0.241 -8.631 1.00 97.62 107 ALA A C 1
ATOM 869 O O . ALA A 1 107 ? 12.949 -0.148 -8.825 1.00 97.62 107 ALA A O 1
ATOM 870 N N . CYS A 1 108 ? 11.197 -0.402 -7.420 1.00 98.38 108 CYS A N 1
ATOM 871 C CA . CYS A 1 108 ? 11.952 -0.636 -6.191 1.00 98.38 108 CYS A CA 1
ATOM 872 C C . CYS A 1 108 ? 11.195 -1.622 -5.291 1.00 98.38 108 CYS A C 1
ATOM 874 O O . CYS A 1 108 ? 9.981 -1.496 -5.125 1.00 98.38 108 CYS A O 1
ATOM 876 N N . ILE A 1 109 ? 11.907 -2.583 -4.695 1.00 98.44 109 ILE A N 1
ATOM 877 C CA . ILE A 1 109 ? 11.383 -3.403 -3.602 1.00 98.44 109 ILE A CA 1
ATOM 878 C C . ILE A 1 109 ? 11.730 -2.697 -2.294 1.00 98.44 109 ILE A C 1
ATOM 880 O O . ILE A 1 109 ? 12.906 -2.452 -2.014 1.00 98.44 109 ILE A O 1
ATOM 884 N N . VAL A 1 110 ? 10.716 -2.417 -1.484 1.00 96.31 110 VAL A N 1
ATOM 885 C CA . VAL A 1 110 ? 10.835 -1.805 -0.159 1.00 96.31 110 VAL A CA 1
ATOM 886 C C . VAL A 1 110 ? 10.505 -2.858 0.892 1.00 96.31 110 VAL A C 1
ATOM 888 O O . VAL A 1 110 ? 9.382 -3.351 0.936 1.00 96.31 110 VAL A O 1
ATOM 891 N N . ALA A 1 111 ? 11.470 -3.211 1.735 1.00 94.25 111 ALA A N 1
ATOM 892 C CA . ALA A 1 111 ? 11.262 -4.055 2.911 1.00 94.25 111 ALA A CA 1
ATOM 893 C C . ALA A 1 111 ? 11.228 -3.176 4.164 1.00 94.25 111 ALA A C 1
ATOM 895 O O . ALA A 1 111 ? 12.113 -2.343 4.348 1.00 94.25 111 ALA A O 1
ATOM 896 N N . VAL A 1 112 ? 10.234 -3.350 5.027 1.00 90.12 112 VAL A N 1
ATOM 897 C CA . VAL A 1 112 ? 10.057 -2.557 6.250 1.00 90.12 112 VAL A CA 1
ATOM 898 C C . VAL A 1 112 ? 10.402 -3.426 7.449 1.00 90.12 112 VAL A C 1
ATOM 900 O O . VAL A 1 112 ? 9.754 -4.443 7.673 1.00 90.12 112 VAL A O 1
ATOM 903 N N . GLY A 1 113 ? 11.414 -3.034 8.220 1.00 86.56 113 GLY A N 1
ATOM 904 C CA . GLY A 1 113 ? 11.797 -3.720 9.455 1.00 86.56 113 GLY A CA 1
ATOM 905 C C . GLY A 1 113 ? 10.846 -3.433 10.631 1.00 86.56 113 GLY A C 1
ATOM 906 O O . GLY A 1 113 ? 9.970 -2.572 10.528 1.00 86.56 113 GLY A O 1
ATOM 907 N N . PRO A 1 114 ? 11.069 -4.061 11.800 1.00 77.38 114 PRO A N 1
ATOM 908 C CA . PRO A 1 114 ? 10.152 -4.014 12.951 1.00 77.38 114 PRO A CA 1
ATOM 909 C C . PRO A 1 114 ? 9.972 -2.623 13.576 1.00 77.38 114 PRO A C 1
ATOM 911 O O . PRO A 1 114 ? 8.988 -2.373 14.265 1.00 77.38 114 PRO A O 1
ATOM 914 N N . ASN A 1 115 ? 10.902 -1.700 13.318 1.00 75.69 115 ASN A N 1
ATOM 915 C CA . ASN A 1 115 ? 10.855 -0.321 13.816 1.00 75.69 115 ASN A CA 1
ATOM 916 C C . ASN A 1 115 ? 10.409 0.681 12.734 1.00 75.69 115 ASN A C 1
ATOM 918 O O . ASN A 1 115 ? 10.706 1.866 12.845 1.00 75.69 115 ASN A O 1
ATOM 922 N N . GLY A 1 116 ? 9.813 0.212 11.632 1.00 77.50 116 GLY A N 1
ATOM 923 C CA . GLY A 1 116 ? 9.443 1.050 10.482 1.00 77.50 116 GLY A CA 1
ATOM 924 C C . GLY A 1 116 ? 10.616 1.443 9.572 1.00 77.50 116 GLY A C 1
ATOM 925 O O . GLY A 1 116 ? 10.413 2.002 8.494 1.00 77.50 116 GLY A O 1
ATOM 926 N N . LYS A 1 117 ? 11.859 1.117 9.957 1.00 85.81 117 LYS A N 1
ATOM 927 C CA . LYS A 1 117 ? 13.049 1.389 9.143 1.00 85.81 117 LYS A CA 1
ATOM 928 C C . LYS A 1 117 ? 12.999 0.585 7.844 1.00 85.81 117 LYS A C 1
ATOM 930 O O . LYS A 1 117 ? 12.962 -0.644 7.875 1.00 85.81 117 LYS A O 1
ATOM 935 N N . SER A 1 118 ? 13.060 1.286 6.718 1.00 91.31 118 SER A N 1
ATOM 936 C CA . SER A 1 118 ? 12.949 0.686 5.389 1.00 91.31 118 SER A CA 1
ATOM 937 C C . SER A 1 118 ? 14.317 0.310 4.798 1.00 91.31 118 SER A C 1
ATOM 939 O O . SER A 1 118 ? 15.323 0.992 5.012 1.00 91.31 118 SER A O 1
ATOM 941 N N . ARG A 1 119 ? 14.358 -0.792 4.045 1.00 94.75 119 ARG A N 1
ATOM 942 C CA . ARG A 1 119 ? 15.468 -1.240 3.195 1.00 94.75 119 ARG A CA 1
ATOM 943 C C . ARG A 1 119 ? 14.984 -1.264 1.751 1.00 94.75 119 ARG A C 1
ATOM 945 O O . ARG A 1 119 ? 13.894 -1.753 1.472 1.00 94.75 119 ARG A O 1
ATOM 952 N N . TYR A 1 120 ? 15.826 -0.803 0.840 1.00 96.75 120 TYR A N 1
ATOM 953 C CA . TYR A 1 120 ? 15.479 -0.630 -0.565 1.00 96.75 120 TYR A CA 1
ATOM 954 C C . TYR A 1 120 ? 16.358 -1.524 -1.436 1.00 96.75 120 TYR A C 1
ATOM 956 O O . TYR A 1 120 ? 17.561 -1.643 -1.190 1.00 96.75 120 TYR A O 1
ATOM 964 N N . SER A 1 121 ? 15.783 -2.147 -2.460 1.00 97.81 121 SER A N 1
ATOM 965 C CA . SER A 1 121 ? 16.581 -2.710 -3.550 1.00 97.81 121 SER A CA 1
ATOM 966 C C . SER A 1 121 ? 17.196 -1.583 -4.398 1.00 97.81 121 SER A C 1
ATOM 968 O O . SER A 1 121 ? 16.707 -0.449 -4.365 1.00 97.81 121 SER A O 1
ATOM 970 N N . PRO A 1 122 ? 18.205 -1.875 -5.241 1.00 96.25 122 PRO A N 1
ATOM 971 C CA . PRO A 1 122 ? 18.568 -0.973 -6.331 1.00 96.25 122 PRO A CA 1
ATOM 972 C C . PRO A 1 122 ? 17.352 -0.651 -7.206 1.00 96.25 122 PRO A C 1
ATOM 974 O O . PRO A 1 122 ? 16.467 -1.495 -7.350 1.00 96.25 122 PRO A O 1
ATOM 977 N N . MET A 1 123 ? 17.329 0.535 -7.816 1.00 94.19 123 MET A N 1
ATOM 978 C CA . MET A 1 123 ? 16.334 0.876 -8.835 1.00 94.19 123 MET A CA 1
ATOM 979 C C . MET A 1 123 ? 16.551 0.026 -10.085 1.00 94.19 123 MET A C 1
ATOM 981 O O . MET A 1 123 ? 17.683 -0.125 -10.557 1.00 94.19 123 MET A O 1
ATOM 985 N N . TRP A 1 124 ? 15.468 -0.491 -10.659 1.00 94.31 124 TRP A N 1
ATOM 986 C CA . TRP A 1 124 ? 15.515 -1.167 -11.954 1.00 94.31 124 TRP A CA 1
ATOM 987 C C . TRP A 1 124 ? 14.295 -0.815 -12.803 1.00 94.31 124 TRP A C 1
ATOM 989 O O . TRP A 1 124 ? 13.311 -0.282 -12.302 1.00 94.31 124 TRP A O 1
ATOM 999 N N . ASN A 1 125 ? 14.376 -1.046 -14.113 1.00 90.38 125 ASN A N 1
ATOM 1000 C CA . ASN A 1 125 ? 13.296 -0.702 -15.047 1.00 90.38 125 ASN A CA 1
ATOM 1001 C C . ASN A 1 125 ? 12.848 -1.849 -15.954 1.00 90.38 125 ASN A C 1
ATOM 1003 O O . ASN A 1 125 ? 11.892 -1.697 -16.709 1.00 90.38 125 ASN A O 1
ATOM 1007 N N . LYS A 1 126 ? 13.543 -2.986 -15.904 1.00 93.88 126 LYS A N 1
ATOM 1008 C CA . LYS A 1 126 ? 13.204 -4.207 -16.634 1.00 93.88 126 LYS A CA 1
ATOM 1009 C C . LYS A 1 126 ? 13.952 -5.389 -16.032 1.00 93.88 126 LYS A C 1
ATOM 1011 O O . LYS A 1 126 ? 15.086 -5.221 -15.584 1.00 93.88 126 LYS A O 1
ATOM 1016 N N . GLY A 1 127 ? 13.351 -6.567 -16.107 1.00 96.19 127 GLY A N 1
ATOM 1017 C CA . GLY A 1 127 ? 13.961 -7.812 -15.677 1.00 96.19 127 GLY A CA 1
ATOM 1018 C C . GLY A 1 127 ? 13.851 -8.028 -14.174 1.00 96.19 127 GLY A C 1
ATOM 1019 O O . GLY A 1 127 ? 13.057 -7.385 -13.480 1.00 96.19 127 GLY A O 1
ATOM 1020 N N . ARG A 1 128 ? 14.686 -8.943 -13.689 1.00 98.19 128 ARG A N 1
ATOM 1021 C CA . ARG A 1 128 ? 14.610 -9.511 -12.345 1.00 98.19 128 ARG A CA 1
ATOM 1022 C C . ARG A 1 128 ? 15.293 -8.652 -11.293 1.00 98.19 128 ARG A C 1
ATOM 1024 O O . ARG A 1 128 ? 16.391 -8.137 -11.505 1.00 98.19 128 ARG A O 1
ATOM 1031 N N . MET A 1 129 ? 14.661 -8.584 -10.129 1.00 98.38 129 MET A N 1
ATOM 1032 C CA . MET A 1 129 ? 15.236 -8.089 -8.887 1.00 98.38 129 MET A CA 1
ATOM 1033 C C . MET A 1 129 ? 14.818 -8.996 -7.735 1.00 98.38 129 MET A C 1
ATOM 1035 O O . MET A 1 129 ? 13.652 -9.364 -7.620 1.00 98.38 129 MET A O 1
ATOM 1039 N N . THR A 1 130 ? 15.762 -9.312 -6.857 1.00 98.38 130 THR A N 1
ATOM 1040 C CA . THR A 1 130 ? 15.528 -10.141 -5.671 1.00 98.38 130 THR A CA 1
ATOM 1041 C C . THR A 1 130 ? 15.586 -9.308 -4.398 1.00 98.38 130 THR A C 1
ATOM 1043 O O . THR A 1 130 ? 16.408 -8.394 -4.288 1.00 98.38 130 THR A O 1
ATOM 1046 N N . MET A 1 131 ? 14.795 -9.676 -3.394 1.00 98.00 131 MET A N 1
ATOM 1047 C CA . MET A 1 131 ? 14.890 -9.124 -2.042 1.00 98.00 131 MET A CA 1
ATOM 1048 C C . MET A 1 131 ? 15.002 -10.254 -1.025 1.00 98.00 131 MET A C 1
ATOM 1050 O O . MET A 1 131 ? 14.208 -11.190 -1.035 1.00 98.00 131 MET A O 1
ATOM 1054 N N . LYS A 1 132 ? 15.980 -10.140 -0.119 1.00 97.50 132 LYS A N 1
ATOM 1055 C CA . LYS A 1 132 ? 16.109 -11.041 1.030 1.00 97.50 132 LYS A CA 1
ATOM 1056 C C . LYS A 1 132 ? 15.043 -10.731 2.069 1.00 97.50 132 LYS A C 1
ATOM 1058 O O . LYS A 1 132 ? 14.853 -9.560 2.418 1.00 97.50 132 LYS A O 1
ATOM 1063 N N . CYS A 1 133 ? 14.451 -11.790 2.600 1.00 94.75 133 CYS A N 1
ATOM 1064 C CA . CYS A 1 133 ? 13.500 -11.735 3.692 1.00 94.75 133 CYS A CA 1
ATOM 1065 C C . CYS A 1 133 ? 14.225 -11.877 5.028 1.00 94.75 133 CYS A C 1
ATOM 1067 O O . CYS A 1 133 ? 14.896 -12.885 5.263 1.00 94.75 133 CYS A O 1
ATOM 1069 N N . LEU A 1 134 ? 14.104 -10.880 5.903 1.00 92.56 134 LEU A N 1
ATOM 1070 C CA . LEU A 1 134 ? 14.579 -10.990 7.281 1.00 92.56 134 LEU A CA 1
ATOM 1071 C C . LEU A 1 134 ? 13.442 -11.482 8.178 1.00 92.56 134 LEU A C 1
ATOM 1073 O O . LEU A 1 134 ? 12.271 -11.214 7.925 1.00 92.56 134 LEU A O 1
ATOM 1077 N N . ALA A 1 135 ? 13.788 -12.230 9.226 1.00 84.88 135 ALA A N 1
ATOM 1078 C CA . ALA A 1 135 ? 12.807 -12.883 10.098 1.00 84.88 135 ALA A CA 1
ATOM 1079 C C . ALA A 1 135 ? 11.904 -11.892 10.861 1.00 84.88 135 ALA A C 1
ATOM 1081 O O . ALA A 1 135 ? 10.824 -12.264 11.316 1.00 84.88 135 ALA A O 1
ATOM 1082 N N . ASP A 1 136 ? 12.357 -10.652 11.024 1.00 84.69 136 ASP A N 1
ATOM 1083 C CA . ASP A 1 136 ? 11.671 -9.553 11.698 1.00 84.69 136 ASP A CA 1
ATOM 1084 C C . ASP A 1 136 ? 11.140 -8.478 10.734 1.00 84.69 136 ASP A C 1
ATOM 1086 O O . ASP A 1 136 ? 10.511 -7.516 11.186 1.00 84.69 136 ASP A O 1
ATOM 1090 N N . ASP A 1 137 ? 11.342 -8.640 9.419 1.00 87.19 137 ASP A N 1
ATOM 1091 C CA . ASP A 1 137 ? 10.712 -7.769 8.429 1.00 87.19 137 ASP A CA 1
ATOM 1092 C C . ASP A 1 137 ? 9.188 -7.870 8.576 1.00 87.19 137 ASP A C 1
ATOM 1094 O O . ASP A 1 137 ? 8.593 -8.943 8.681 1.00 87.19 137 ASP A O 1
ATOM 1098 N N . SER A 1 138 ? 8.553 -6.711 8.608 1.00 81.38 138 SER A N 1
ATOM 1099 C CA . SER A 1 138 ? 7.144 -6.546 8.934 1.00 81.38 138 SER A CA 1
ATOM 1100 C C . SER A 1 138 ? 6.272 -6.400 7.687 1.00 81.38 138 SER A C 1
ATOM 1102 O O . SER A 1 138 ? 5.118 -6.826 7.682 1.00 81.38 138 SER A O 1
ATOM 1104 N N . SER A 1 139 ? 6.803 -5.820 6.606 1.00 86.44 139 SER A N 1
ATOM 1105 C CA . SER A 1 139 ? 6.092 -5.725 5.328 1.00 86.44 139 SER A CA 1
ATOM 1106 C C . SER A 1 139 ? 7.044 -5.593 4.134 1.00 86.44 139 SER A C 1
ATOM 1108 O O . SER A 1 139 ? 8.187 -5.157 4.273 1.00 86.44 139 SER A O 1
ATOM 1110 N N . TYR A 1 140 ? 6.559 -5.974 2.947 1.00 92.25 140 TYR A N 1
ATOM 1111 C CA . TYR A 1 140 ? 7.252 -5.779 1.673 1.00 92.25 140 TYR A CA 1
ATOM 1112 C C . TYR A 1 140 ? 6.338 -5.075 0.673 1.00 92.25 140 TYR A C 1
ATOM 1114 O O . TYR A 1 140 ? 5.145 -5.381 0.567 1.00 92.25 140 TYR A O 1
ATOM 1122 N N . TRP A 1 141 ? 6.915 -4.162 -0.099 1.00 94.19 141 TRP A N 1
ATOM 1123 C CA . TRP A 1 141 ? 6.214 -3.368 -1.097 1.00 94.19 141 TRP A CA 1
ATOM 1124 C C . TRP A 1 141 ? 7.001 -3.324 -2.399 1.00 94.19 141 TRP A C 1
ATOM 1126 O O . TRP A 1 141 ? 8.228 -3.291 -2.399 1.00 94.19 141 TRP A O 1
ATOM 1136 N N . LEU A 1 142 ? 6.282 -3.282 -3.511 1.00 97.00 142 LEU A N 1
ATOM 1137 C CA . LEU A 1 142 ? 6.806 -2.928 -4.818 1.00 97.00 142 LEU A CA 1
ATOM 1138 C C . LEU A 1 142 ? 6.313 -1.525 -5.150 1.00 97.00 142 LEU A C 1
ATOM 1140 O O . LEU A 1 142 ? 5.107 -1.308 -5.288 1.00 97.00 142 LEU A O 1
ATOM 1144 N N . THR A 1 143 ? 7.236 -0.582 -5.298 1.00 97.25 143 THR A N 1
ATOM 1145 C CA . THR A 1 143 ? 6.915 0.734 -5.850 1.00 97.25 143 THR A CA 1
ATOM 1146 C C . THR A 1 143 ? 7.283 0.780 -7.316 1.00 97.25 143 THR A C 1
ATOM 1148 O O . THR A 1 143 ? 8.394 0.387 -7.665 1.00 97.25 143 THR A O 1
ATOM 1151 N N . VAL A 1 144 ? 6.384 1.284 -8.157 1.00 97.44 144 VAL A N 1
ATOM 1152 C CA . VAL A 1 144 ? 6.633 1.482 -9.588 1.00 97.44 144 VAL A CA 1
ATOM 1153 C C . VAL A 1 144 ? 6.260 2.906 -9.956 1.00 97.44 144 VAL A C 1
ATOM 1155 O O . VAL A 1 144 ? 5.087 3.273 -9.945 1.00 97.44 144 VAL A O 1
ATOM 1158 N N . THR A 1 145 ? 7.266 3.702 -10.288 1.00 95.69 145 THR A N 1
ATOM 1159 C CA . THR A 1 145 ? 7.104 5.093 -10.707 1.00 95.69 145 THR A CA 1
ATOM 1160 C C . THR A 1 145 ? 7.193 5.183 -12.223 1.00 95.69 145 THR A C 1
ATOM 1162 O O . THR A 1 145 ? 8.159 4.683 -12.802 1.00 95.69 145 THR A O 1
ATOM 1165 N N . ALA A 1 146 ? 6.231 5.838 -12.875 1.00 91.94 146 ALA A N 1
ATOM 1166 C CA . ALA A 1 146 ? 6.371 6.192 -14.287 1.00 91.94 146 ALA A CA 1
ATOM 1167 C C . ALA A 1 146 ? 7.394 7.320 -14.436 1.00 91.94 146 ALA A C 1
ATOM 1169 O O . ALA A 1 146 ? 7.245 8.398 -13.861 1.00 91.94 146 ALA A O 1
ATOM 1170 N N . THR A 1 147 ? 8.422 7.096 -15.241 1.00 88.50 147 THR A N 1
ATOM 1171 C CA . THR A 1 147 ? 9.510 8.049 -15.472 1.00 88.50 147 THR A CA 1
ATOM 1172 C C . THR A 1 147 ? 9.689 8.285 -16.969 1.00 88.50 147 THR A C 1
ATOM 1174 O O . THR A 1 147 ? 10.764 7.977 -17.488 1.00 88.50 147 THR A O 1
ATOM 1177 N N . PRO A 1 148 ? 8.655 8.777 -17.683 1.00 82.81 148 PRO A N 1
ATOM 1178 C CA . PRO A 1 148 ? 8.730 8.955 -19.126 1.00 82.81 148 PRO A CA 1
ATOM 1179 C C . PRO A 1 148 ? 9.926 9.825 -19.504 1.00 82.81 148 PRO A C 1
ATOM 1181 O O . PRO A 1 148 ? 10.261 10.808 -18.838 1.00 82.81 148 PRO A O 1
ATOM 1184 N N . THR A 1 149 ? 10.598 9.427 -20.576 1.00 71.50 149 THR A N 1
ATOM 1185 C CA . THR A 1 149 ? 11.889 9.997 -20.981 1.00 71.50 149 THR A CA 1
ATOM 1186 C C . THR A 1 149 ? 11.766 11.319 -21.734 1.00 71.50 149 THR A C 1
ATOM 1188 O O . THR A 1 149 ? 12.755 12.039 -21.871 1.00 71.50 149 THR A O 1
ATOM 1191 N N . ALA A 1 150 ? 10.553 11.673 -22.155 1.00 65.44 150 ALA A N 1
ATOM 1192 C CA . ALA A 1 150 ? 10.192 12.992 -22.640 1.00 65.44 150 ALA A CA 1
ATOM 1193 C C . ALA A 1 150 ? 8.811 13.369 -22.099 1.00 65.44 150 ALA A C 1
ATOM 1195 O O . ALA A 1 150 ? 7.924 12.525 -21.972 1.00 65.44 150 ALA A O 1
ATOM 1196 N N . LEU A 1 151 ? 8.633 14.651 -21.792 1.00 61.28 151 LEU A N 1
ATOM 1197 C CA . LEU A 1 151 ? 7.322 15.220 -21.510 1.00 61.28 151 LEU A CA 1
ATOM 1198 C C . LEU A 1 151 ? 6.828 15.962 -22.743 1.00 61.28 151 LEU A C 1
ATOM 1200 O O . LEU A 1 151 ? 7.604 16.603 -23.453 1.00 61.28 151 LEU A O 1
ATOM 1204 N N . TYR A 1 152 ? 5.520 15.917 -22.962 1.00 52.19 152 TYR A N 1
ATOM 1205 C CA . TYR A 1 152 ? 4.875 16.741 -23.968 1.00 52.19 152 TYR A CA 1
ATOM 1206 C C . TYR A 1 152 ? 5.081 18.228 -23.633 1.00 52.19 152 TYR A C 1
ATOM 1208 O O . TYR A 1 152 ? 4.633 18.704 -22.593 1.00 52.19 152 TYR A O 1
ATOM 1216 N N . SER A 1 153 ? 5.744 18.977 -24.517 1.00 49.84 153 SER A N 1
ATOM 1217 C CA . SER A 1 153 ? 6.068 20.399 -24.322 1.00 49.84 153 SER A CA 1
ATOM 1218 C C . SER A 1 153 ? 4.935 21.353 -24.734 1.00 49.84 153 SER A C 1
ATOM 1220 O O . SER A 1 153 ? 5.191 22.488 -25.139 1.00 49.84 153 SER A O 1
ATOM 1222 N N . GLY A 1 154 ? 3.682 20.895 -24.733 1.00 53.41 154 GLY A N 1
ATOM 1223 C CA . GLY A 1 154 ? 2.558 21.698 -25.209 1.00 53.41 154 GLY A CA 1
ATOM 1224 C C . GLY A 1 154 ? 2.023 22.698 -24.188 1.00 53.41 154 GLY A C 1
ATOM 1225 O O . GLY A 1 154 ? 2.247 22.592 -22.988 1.00 53.41 154 GLY A O 1
ATOM 1226 N N . ASN A 1 155 ? 1.293 23.683 -24.712 1.00 48.56 155 ASN A N 1
ATOM 1227 C CA . ASN A 1 155 ? 0.759 24.833 -23.988 1.00 48.56 155 ASN A CA 1
ATOM 1228 C C . ASN A 1 155 ? 0.015 24.434 -22.693 1.00 48.56 155 ASN A C 1
ATOM 1230 O O . ASN A 1 155 ? -0.956 23.679 -22.750 1.00 48.56 155 ASN A O 1
ATOM 1234 N N . TRP A 1 156 ? 0.429 25.014 -21.560 1.00 48.19 156 TRP A N 1
ATOM 1235 C CA . TRP A 1 156 ? -0.113 24.828 -20.202 1.00 48.19 156 TRP A CA 1
ATOM 1236 C C . TRP A 1 156 ? -1.637 25.035 -20.084 1.00 48.19 156 TRP A C 1
ATOM 1238 O O . TRP A 1 156 ? -2.248 24.627 -19.102 1.00 48.19 156 TRP A O 1
ATOM 1248 N N . MET A 1 157 ? -2.270 25.638 -21.096 1.00 50.03 157 MET A N 1
ATOM 1249 C CA . MET A 1 157 ? -3.722 25.819 -21.201 1.00 50.03 157 MET A CA 1
ATOM 1250 C C . MET A 1 157 ? -4.490 24.605 -21.766 1.00 50.03 157 MET A C 1
ATOM 1252 O O . MET A 1 157 ? -5.720 24.608 -21.754 1.00 50.03 157 MET A O 1
ATOM 1256 N N . ARG A 1 158 ? -3.812 23.564 -22.274 1.00 47.09 158 ARG A N 1
ATOM 1257 C CA . ARG A 1 158 ? -4.441 22.334 -22.793 1.00 47.09 158 ARG A CA 1
ATOM 1258 C C . ARG A 1 158 ? -4.088 21.136 -21.906 1.00 47.09 158 ARG A C 1
ATOM 1260 O O . ARG A 1 158 ? -3.189 20.362 -22.219 1.00 47.09 158 ARG A O 1
ATOM 1267 N N . ASN A 1 159 ? -4.853 20.977 -20.824 1.00 49.00 159 ASN A N 1
ATOM 1268 C CA . ASN A 1 159 ? -4.851 19.858 -19.863 1.00 49.00 159 ASN A CA 1
ATOM 1269 C C . ASN A 1 159 ? -5.286 18.506 -20.481 1.00 49.00 159 ASN A C 1
ATOM 1271 O O . ASN A 1 159 ? -6.137 17.810 -19.939 1.00 49.00 159 ASN A O 1
ATOM 1275 N N . ILE A 1 160 ? -4.758 18.128 -21.648 1.00 46.44 160 ILE A N 1
ATOM 1276 C CA . ILE A 1 160 ? -5.067 16.826 -22.265 1.00 46.44 160 ILE A CA 1
ATOM 1277 C C . ILE A 1 160 ? -4.284 15.707 -21.553 1.00 46.44 160 ILE A C 1
ATOM 1279 O O . ILE A 1 160 ? -4.724 14.568 -21.541 1.00 46.44 160 ILE A O 1
ATOM 1283 N N . TYR A 1 161 ? -3.170 16.045 -20.891 1.00 50.84 161 TYR A N 1
ATOM 1284 C CA . TYR A 1 161 ? -2.283 15.093 -20.211 1.00 50.84 161 TYR A CA 1
ATOM 1285 C C . TYR A 1 161 ? -2.300 15.191 -18.676 1.00 50.84 161 TYR A C 1
ATOM 1287 O O . TYR A 1 161 ? -1.404 14.664 -18.023 1.00 50.84 161 TYR A O 1
ATOM 1295 N N . SER A 1 162 ? -3.294 15.868 -18.096 1.00 49.53 162 SER A N 1
ATOM 1296 C CA . SER A 1 162 ? -3.522 15.916 -16.648 1.00 49.53 162 SER A CA 1
ATOM 1297 C C . SER A 1 162 ? -4.948 15.461 -16.326 1.00 49.53 162 SER A C 1
ATOM 1299 O O . SER A 1 162 ? -5.901 15.753 -17.053 1.00 49.53 162 SER A O 1
ATOM 1301 N N . GLY A 1 163 ? -5.107 14.699 -15.243 1.00 54.03 163 GLY A N 1
ATOM 1302 C CA . GLY A 1 163 ? -6.403 14.150 -14.846 1.00 54.03 163 GLY A CA 1
ATOM 1303 C C . GLY A 1 163 ? -6.900 13.043 -15.783 1.00 54.03 163 GLY A C 1
ATOM 1304 O O . GLY A 1 163 ? -6.124 12.256 -16.310 1.00 54.03 163 GLY A O 1
ATOM 1305 N N . ARG A 1 164 ? -8.220 12.967 -16.007 1.00 50.47 164 ARG A N 1
ATOM 1306 C CA . ARG A 1 164 ? -8.912 11.804 -16.614 1.00 50.47 164 ARG A CA 1
ATOM 1307 C C . ARG A 1 164 ? -8.386 11.336 -17.988 1.00 50.47 164 ARG A C 1
ATOM 1309 O O . ARG A 1 164 ? -8.674 10.206 -18.365 1.00 50.47 164 ARG A O 1
ATOM 1316 N N . HIS A 1 165 ? -7.658 12.174 -18.726 1.00 58.97 165 HIS A N 1
ATOM 1317 C CA . HIS A 1 165 ? -7.158 11.877 -20.079 1.00 58.97 165 HIS A CA 1
ATOM 1318 C C . HIS A 1 165 ? -5.629 11.727 -20.155 1.00 58.97 165 HIS A C 1
ATOM 1320 O O . HIS A 1 165 ? -5.090 11.553 -21.246 1.00 58.97 165 HIS A O 1
ATOM 1326 N N . ALA A 1 166 ? -4.926 11.783 -19.017 1.00 67.19 166 ALA A N 1
ATOM 1327 C CA . ALA A 1 166 ? -3.486 11.569 -18.975 1.00 67.19 166 ALA A CA 1
ATOM 1328 C C . ALA A 1 166 ? -3.116 10.178 -19.503 1.00 67.19 166 ALA A C 1
ATOM 1330 O O . ALA A 1 166 ? -3.768 9.186 -19.170 1.00 67.19 166 ALA A O 1
ATOM 1331 N N . TYR A 1 167 ? -2.052 10.106 -20.312 1.00 76.44 167 TYR A N 1
ATOM 1332 C CA . TYR A 1 167 ? -1.515 8.820 -20.747 1.00 76.44 167 TYR A CA 1
ATOM 1333 C C . TYR A 1 167 ? -1.040 8.030 -19.526 1.00 76.44 167 TYR A C 1
ATOM 1335 O O . TYR A 1 167 ? -0.391 8.568 -18.624 1.00 76.44 167 TYR A O 1
ATOM 1343 N N . ARG A 1 168 ? -1.390 6.749 -19.509 1.00 86.38 168 ARG A N 1
ATOM 1344 C CA . ARG A 1 168 ? -1.121 5.823 -18.416 1.00 86.38 168 ARG A CA 1
ATOM 1345 C C . ARG A 1 168 ? 0.003 4.889 -18.835 1.00 86.38 168 ARG A C 1
ATOM 1347 O O . ARG A 1 168 ? 0.047 4.464 -19.983 1.00 86.38 168 ARG A O 1
ATOM 1354 N N . TYR A 1 169 ? 0.901 4.562 -17.913 1.00 90.25 169 TYR A N 1
ATOM 1355 C CA . TYR A 1 169 ? 2.092 3.756 -18.200 1.00 90.25 169 TYR A CA 1
ATOM 1356 C C . TYR A 1 169 ? 1.959 2.350 -17.599 1.00 90.25 169 TYR A C 1
ATOM 1358 O O . TYR A 1 169 ? 2.533 2.086 -16.539 1.00 90.25 169 TYR A O 1
ATOM 1366 N N . PRO A 1 170 ? 1.189 1.437 -18.217 1.00 94.25 170 PRO A N 1
ATOM 1367 C CA . PRO A 1 170 ? 0.914 0.131 -17.635 1.00 94.25 170 PRO A CA 1
ATOM 1368 C C . PRO A 1 170 ? 2.159 -0.763 -17.617 1.00 94.25 170 PRO A C 1
ATOM 1370 O O . PRO A 1 170 ? 3.104 -0.608 -18.392 1.00 94.25 170 PRO A O 1
ATOM 1373 N N . TRP A 1 171 ? 2.154 -1.732 -16.714 1.00 96.31 171 TRP A N 1
ATOM 1374 C CA . TRP A 1 171 ? 3.273 -2.634 -16.481 1.00 96.31 171 TRP A CA 1
ATOM 1375 C C . TRP A 1 171 ? 2.785 -3.980 -15.937 1.00 96.31 171 TRP A C 1
ATOM 1377 O O . TRP A 1 171 ? 1.657 -4.123 -15.459 1.00 96.31 171 TRP A O 1
ATOM 1387 N N . SER A 1 172 ? 3.649 -4.984 -16.030 1.00 97.31 172 SER A N 1
ATOM 1388 C CA . SER A 1 172 ? 3.407 -6.346 -15.555 1.00 97.31 172 SER A CA 1
ATOM 1389 C C . SER A 1 172 ? 4.597 -6.862 -14.762 1.00 97.31 172 SER A C 1
ATOM 1391 O O . SER A 1 172 ? 5.718 -6.365 -14.906 1.00 97.31 172 SER A O 1
ATOM 1393 N N . VAL A 1 173 ? 4.339 -7.852 -13.916 1.00 98.12 173 VAL A N 1
ATOM 1394 C CA . VAL A 1 173 ? 5.362 -8.549 -13.143 1.00 98.12 173 VAL A CA 1
ATOM 1395 C C . VAL A 1 173 ? 5.115 -10.047 -13.154 1.00 98.12 173 VAL A C 1
ATOM 1397 O O . VAL A 1 173 ? 3.969 -10.496 -13.118 1.00 98.12 173 VAL A O 1
ATOM 1400 N N . GLN A 1 174 ? 6.200 -10.809 -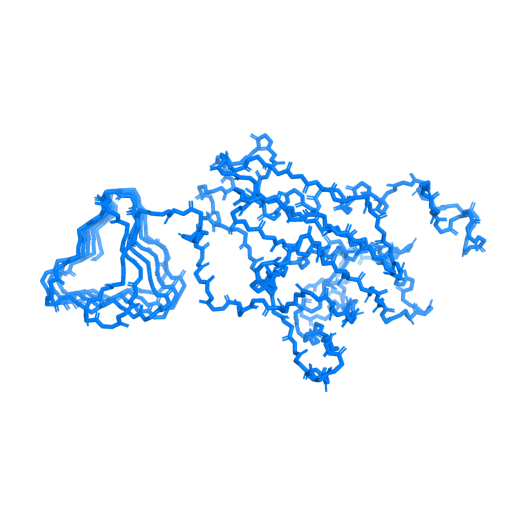13.134 1.00 98.50 174 GLN A N 1
ATOM 1401 C CA . GLN A 1 174 ? 6.190 -12.185 -12.665 1.00 98.50 174 GLN A CA 1
ATOM 1402 C C . GLN A 1 174 ? 6.792 -12.223 -11.257 1.00 98.50 174 GLN A C 1
ATOM 1404 O O . GLN A 1 174 ? 7.849 -11.639 -11.017 1.00 98.50 174 GLN A O 1
ATOM 1409 N N . LEU A 1 175 ? 6.106 -12.871 -10.321 1.00 98.31 175 LEU A N 1
ATOM 1410 C CA . LEU A 1 175 ? 6.530 -12.995 -8.929 1.00 98.31 175 LEU A CA 1
ATOM 1411 C C . LEU A 1 175 ? 6.866 -14.450 -8.608 1.00 98.31 175 LEU A C 1
ATOM 1413 O O . LEU A 1 175 ? 6.077 -15.346 -8.909 1.00 98.31 175 LEU A O 1
ATOM 1417 N N . SER A 1 176 ? 8.008 -14.661 -7.953 1.00 98.06 176 SER A N 1
ATOM 1418 C CA . SER A 1 176 ? 8.449 -15.971 -7.456 1.00 98.06 176 SER A CA 1
ATOM 1419 C C . SER A 1 176 ? 8.767 -15.875 -5.964 1.00 98.06 176 SER A C 1
ATOM 1421 O O . SER A 1 176 ? 9.497 -14.973 -5.555 1.00 98.06 176 SER A O 1
ATOM 1423 N N . GLY A 1 177 ? 8.227 -16.782 -5.142 1.00 96.25 177 GLY A N 1
ATOM 1424 C CA . GLY A 1 177 ? 8.367 -16.732 -3.675 1.00 96.25 177 GLY A CA 1
ATOM 1425 C C . GLY A 1 177 ? 7.511 -15.653 -2.993 1.00 96.25 177 GLY A C 1
ATOM 1426 O O . GLY A 1 177 ? 7.672 -15.384 -1.799 1.00 96.25 177 GLY A O 1
ATOM 1427 N N . ALA A 1 178 ? 6.633 -14.992 -3.752 1.00 95.38 178 ALA A N 1
ATOM 1428 C CA . ALA A 1 178 ? 5.712 -13.977 -3.269 1.00 95.38 178 ALA A CA 1
ATOM 1429 C C . ALA A 1 178 ? 4.482 -13.855 -4.177 1.00 95.38 178 ALA A C 1
ATOM 1431 O O . ALA A 1 178 ? 4.485 -14.246 -5.344 1.00 95.38 178 ALA A O 1
ATOM 1432 N N . ARG A 1 179 ? 3.437 -13.224 -3.646 1.00 93.38 179 ARG A N 1
ATOM 1433 C CA . ARG A 1 179 ? 2.200 -12.875 -4.351 1.00 93.38 179 ARG A CA 1
ATOM 1434 C C . ARG A 1 179 ? 1.771 -11.446 -4.021 1.00 93.38 179 ARG A C 1
ATOM 1436 O O . ARG A 1 179 ? 2.148 -10.928 -2.965 1.00 93.38 179 ARG A O 1
ATOM 1443 N N . PRO A 1 180 ? 0.950 -10.796 -4.861 1.00 91.19 180 PRO A N 1
ATOM 1444 C CA . PRO A 1 180 ? 0.395 -9.500 -4.518 1.00 91.19 180 PRO A CA 1
ATOM 1445 C C . PRO A 1 180 ? -0.511 -9.645 -3.294 1.00 91.19 180 PRO A C 1
ATOM 1447 O O . PRO A 1 180 ? -1.336 -10.561 -3.207 1.00 91.19 180 PRO A O 1
ATOM 1450 N N . GLY A 1 181 ? -0.363 -8.734 -2.340 1.00 82.44 181 GLY A N 1
ATOM 1451 C CA . GLY A 1 181 ? -1.358 -8.550 -1.294 1.00 82.44 181 GLY A CA 1
ATOM 1452 C C . GLY A 1 181 ? -2.629 -7.940 -1.882 1.00 82.44 181 GLY A C 1
ATOM 1453 O O . GLY A 1 181 ? -2.591 -7.238 -2.892 1.00 82.44 181 GLY A O 1
ATOM 1454 N N . THR A 1 182 ? -3.778 -8.172 -1.249 1.00 66.50 182 THR A N 1
ATOM 1455 C CA . THR A 1 182 ? -5.000 -7.461 -1.646 1.00 66.50 182 THR A CA 1
ATOM 1456 C C . THR A 1 182 ? -4.853 -5.963 -1.331 1.00 66.50 182 THR A C 1
ATOM 1458 O O . THR A 1 182 ? -4.342 -5.649 -0.253 1.00 66.50 182 THR A O 1
ATOM 1461 N N . PRO A 1 183 ? -5.392 -5.040 -2.154 1.00 54.34 183 PRO A N 1
ATOM 1462 C CA . PRO A 1 183 ? -5.453 -3.611 -1.802 1.00 54.34 183 PRO A CA 1
ATOM 1463 C C . PRO A 1 183 ? -6.327 -3.357 -0.572 1.00 54.34 183 PRO A C 1
ATOM 1465 O O . PRO A 1 183 ? -6.250 -2.299 0.042 1.00 54.34 183 PRO A O 1
ATOM 1468 N N . ARG A 1 184 ? -7.204 -4.323 -0.268 1.00 51.19 184 ARG A N 1
ATOM 1469 C CA . ARG A 1 184 ? -8.251 -4.250 0.751 1.00 51.19 184 ARG A CA 1
ATOM 1470 C C . ARG A 1 184 ? -7.734 -4.446 2.164 1.00 51.19 184 ARG A C 1
ATOM 1472 O O . ARG A 1 184 ? -8.424 -4.093 3.110 1.00 51.19 184 ARG A O 1
ATOM 1479 N N . HIS A 1 185 ? -6.510 -4.940 2.319 1.00 49.50 185 HIS A N 1
ATOM 1480 C CA . HIS A 1 185 ? -5.900 -5.002 3.630 1.00 49.50 185 HIS A CA 1
ATOM 1481 C C . HIS A 1 185 ? -5.402 -3.613 4.009 1.00 49.50 185 HIS A C 1
ATOM 1483 O O . HIS A 1 185 ? -4.244 -3.276 3.787 1.00 49.50 185 HIS A O 1
ATOM 1489 N N . ILE A 1 186 ? -6.336 -2.888 4.631 1.00 53.44 186 ILE A N 1
ATOM 1490 C CA . ILE A 1 186 ? -6.170 -1.860 5.654 1.00 53.44 186 ILE A CA 1
ATOM 1491 C C . ILE A 1 186 ? -5.381 -0.606 5.255 1.00 53.44 186 ILE A C 1
ATOM 1493 O O . ILE A 1 186 ? -4.242 -0.645 4.805 1.00 53.44 186 ILE A O 1
ATOM 1497 N N . ARG A 1 187 ? -5.990 0.566 5.480 1.00 58.66 187 ARG A N 1
ATOM 1498 C CA . ARG A 1 187 ? -5.315 1.854 5.267 1.00 58.66 187 ARG A CA 1
ATOM 1499 C C . ARG A 1 187 ? -4.088 2.022 6.162 1.00 58.66 187 ARG A C 1
ATOM 1501 O O . ARG A 1 187 ? -3.154 2.684 5.747 1.00 58.66 187 ARG A O 1
ATOM 1508 N N . GLY A 1 188 ? -4.067 1.443 7.359 1.00 56.66 188 GLY A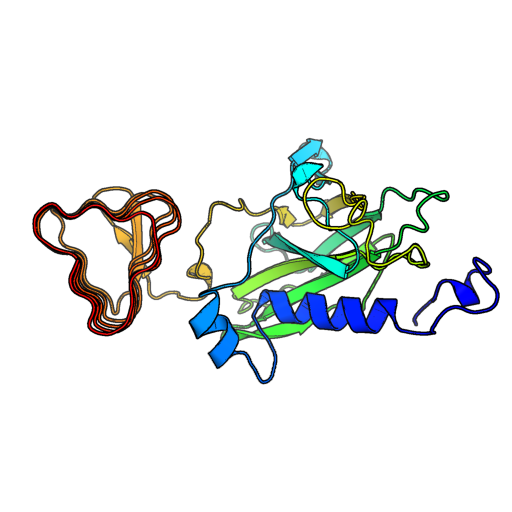 N 1
ATOM 1509 C CA . GLY A 1 188 ? -2.876 1.406 8.211 1.00 56.66 188 GLY A CA 1
ATOM 1510 C C . GLY A 1 188 ? -2.184 0.049 8.136 1.00 56.66 188 GLY A C 1
ATOM 1511 O O . GLY A 1 188 ? -2.840 -0.972 7.978 1.00 56.66 188 GLY A O 1
ATOM 1512 N N . GLU A 1 189 ? -0.863 0.019 8.276 1.00 56.19 189 GLU A N 1
ATOM 1513 C CA . GLU A 1 189 ? -0.079 -1.218 8.242 1.00 56.19 189 GLU A CA 1
ATOM 1514 C C . GLU A 1 189 ? -0.201 -1.993 9.578 1.00 56.19 189 GLU A C 1
ATOM 1516 O O . GLU A 1 189 ? 0.748 -2.081 10.347 1.00 56.19 189 GLU A O 1
ATOM 1521 N N . MET A 1 190 ? -1.376 -2.542 9.910 1.00 52.25 190 MET A N 1
ATOM 1522 C CA . MET A 1 190 ? -1.565 -3.263 11.193 1.00 52.25 190 MET A CA 1
ATOM 1523 C C . MET A 1 190 ? -0.884 -4.622 11.252 1.00 52.25 190 MET A C 1
ATOM 1525 O O . MET A 1 190 ? -0.712 -5.160 12.342 1.00 52.25 190 MET A O 1
ATOM 1529 N N . ASP A 1 191 ? -0.409 -5.135 10.119 1.00 47.34 191 ASP A N 1
ATOM 1530 C CA . ASP A 1 191 ? 0.503 -6.279 10.120 1.00 47.34 191 ASP A CA 1
ATOM 1531 C C . ASP A 1 191 ? 1.888 -5.914 10.697 1.00 47.34 191 ASP A C 1
ATOM 1533 O O . ASP A 1 191 ? 2.636 -6.807 11.083 1.00 47.34 191 ASP A O 1
ATOM 1537 N N . LEU A 1 192 ? 2.210 -4.616 10.849 1.00 47.00 192 LEU A N 1
ATOM 1538 C CA . LEU A 1 192 ? 3.362 -4.162 11.643 1.00 47.00 192 LEU A CA 1
ATOM 1539 C C . LEU A 1 192 ? 3.110 -4.286 13.153 1.00 47.00 192 LEU A C 1
ATOM 1541 O O . LEU A 1 192 ? 4.046 -4.312 13.951 1.00 47.00 192 LEU A O 1
ATOM 1545 N N . THR A 1 193 ? 1.846 -4.326 13.578 1.00 51.03 193 THR A N 1
ATOM 1546 C CA . THR A 1 193 ? 1.481 -4.337 14.991 1.00 51.03 193 THR A CA 1
ATOM 1547 C C . THR A 1 193 ? 1.056 -5.742 15.391 1.00 51.03 193 THR A C 1
ATOM 1549 O O . THR A 1 193 ? -0.103 -6.114 15.246 1.00 51.03 193 THR A O 1
ATOM 1552 N N . LYS A 1 194 ? 1.947 -6.509 16.032 1.00 55.75 194 LYS A N 1
ATOM 1553 C CA . LYS A 1 194 ? 1.580 -7.732 16.789 1.00 55.75 194 LYS A CA 1
ATOM 1554 C C . LYS A 1 194 ? 0.637 -7.456 17.988 1.00 55.75 194 LYS A C 1
ATOM 1556 O O . LYS A 1 194 ? 0.547 -8.271 18.896 1.00 55.75 194 LYS A O 1
ATOM 1561 N N . LYS A 1 195 ? -0.006 -6.286 18.021 1.00 71.62 195 LYS A N 1
ATOM 1562 C CA . LYS A 1 195 ? -0.792 -5.703 19.113 1.00 71.62 195 LYS A CA 1
ATOM 1563 C C . LYS A 1 195 ? -2.178 -5.292 18.619 1.00 71.62 195 LYS A C 1
ATOM 1565 O O . LYS A 1 195 ? -2.589 -4.141 18.772 1.00 71.62 195 LYS A O 1
ATOM 1570 N N . ALA A 1 196 ? -2.838 -6.191 17.901 1.00 80.00 196 ALA A N 1
ATOM 1571 C CA . ALA A 1 196 ? -4.182 -5.976 17.400 1.00 80.00 196 ALA A CA 1
ATOM 1572 C C . ALA A 1 196 ? -4.926 -7.302 17.273 1.00 80.00 196 ALA A C 1
ATOM 1574 O O . ALA A 1 196 ? -4.331 -8.353 17.029 1.00 80.00 196 ALA A O 1
ATOM 1575 N N . LYS A 1 197 ? -6.248 -7.238 17.397 1.00 87.75 197 LYS A N 1
ATOM 1576 C CA . LYS A 1 197 ? -7.150 -8.386 17.300 1.00 87.75 197 LYS A CA 1
ATOM 1577 C C . LYS A 1 197 ? -8.304 -8.093 16.353 1.00 87.75 197 LYS A C 1
ATOM 1579 O O . LYS A 1 197 ? -8.663 -6.938 16.128 1.00 87.75 197 LYS A O 1
ATOM 1584 N N . ARG A 1 198 ? -8.907 -9.153 15.815 1.00 88.19 198 ARG A N 1
ATOM 1585 C CA . ARG A 1 198 ? -10.135 -9.046 15.021 1.00 88.19 198 ARG A CA 1
ATOM 1586 C C . ARG A 1 198 ? -11.330 -8.866 15.955 1.00 88.19 198 ARG A C 1
ATOM 1588 O O . ARG A 1 198 ? -11.449 -9.580 16.950 1.00 88.19 198 ARG A O 1
ATOM 1595 N N . HIS A 1 199 ? -12.200 -7.913 15.647 1.00 94.19 199 HIS A N 1
ATOM 1596 C CA . HIS A 1 199 ? -13.428 -7.685 16.396 1.00 94.19 199 HIS A CA 1
ATOM 1597 C C . HIS A 1 199 ? -14.416 -8.836 16.170 1.00 94.19 199 HIS A C 1
ATOM 1599 O O . HIS A 1 199 ? -14.602 -9.274 15.037 1.00 94.19 199 HIS A O 1
ATOM 1605 N N . ALA A 1 200 ? -15.073 -9.312 17.231 1.00 94.88 200 ALA A N 1
ATOM 1606 C CA . ALA A 1 200 ? -15.996 -10.448 17.137 1.00 94.88 200 ALA A CA 1
ATOM 1607 C C . ALA A 1 200 ? -17.215 -10.147 16.247 1.00 94.88 200 ALA A C 1
ATOM 1609 O O . ALA A 1 200 ? -17.712 -11.031 15.555 1.00 94.88 200 ALA A O 1
ATOM 1610 N N . ASN A 1 201 ? -17.667 -8.892 16.238 1.00 96.38 201 ASN A N 1
ATOM 1611 C CA . ASN A 1 201 ? -18.771 -8.429 15.407 1.00 96.38 201 ASN A CA 1
ATOM 1612 C C . ASN A 1 201 ? -18.232 -7.654 14.191 1.00 96.38 201 ASN A C 1
ATOM 1614 O O . ASN A 1 201 ? -17.809 -6.504 14.331 1.00 96.38 201 ASN A O 1
ATOM 1618 N N . GLY A 1 202 ? -18.205 -8.312 13.027 1.00 92.94 202 GLY A N 1
ATOM 1619 C CA . GLY A 1 202 ? -17.786 -7.758 11.730 1.00 92.94 202 GLY A CA 1
ATOM 1620 C C . GLY A 1 202 ? -16.347 -8.082 11.295 1.00 92.94 202 GLY A C 1
ATOM 1621 O O . GLY A 1 202 ? -16.054 -8.065 10.102 1.00 92.94 202 GLY A O 1
ATOM 1622 N N . GLY A 1 203 ? -15.461 -8.468 12.219 1.00 88.81 203 GLY A N 1
ATOM 1623 C CA . GLY A 1 203 ? -14.126 -8.965 11.882 1.00 88.81 203 GLY A CA 1
ATOM 1624 C C . GLY A 1 203 ? -13.078 -7.902 11.548 1.00 88.81 203 GLY A C 1
ATOM 1625 O O . GLY A 1 203 ? -12.025 -8.281 11.043 1.00 88.81 203 GLY A O 1
ATOM 1626 N N . GLY A 1 204 ? -13.320 -6.615 11.798 1.00 88.50 204 GLY A N 1
ATOM 1627 C CA . GLY A 1 204 ? -12.331 -5.551 11.591 1.00 88.50 204 GLY A CA 1
ATOM 1628 C C . GLY A 1 204 ? -11.196 -5.537 12.610 1.00 88.50 204 GLY A C 1
ATOM 1629 O O . GLY A 1 204 ? -11.232 -6.251 13.614 1.00 88.50 204 GLY A O 1
ATOM 1630 N N . TRP A 1 205 ? -10.167 -4.730 12.360 1.00 88.06 205 TRP A N 1
ATOM 1631 C CA . TRP A 1 205 ? -8.969 -4.674 13.201 1.00 88.06 205 TRP A CA 1
ATOM 1632 C C . TRP A 1 205 ? -9.112 -3.682 14.354 1.00 88.06 205 TRP A C 1
ATOM 1634 O O . TRP A 1 205 ? -9.421 -2.514 14.136 1.00 88.06 205 TRP A O 1
ATOM 1644 N N . VAL A 1 206 ? -8.812 -4.127 15.573 1.00 91.12 206 VAL A N 1
ATOM 1645 C CA . VAL A 1 206 ? -8.794 -3.289 16.779 1.00 91.12 206 VAL A CA 1
ATOM 1646 C C . VAL A 1 206 ? -7.424 -3.404 17.435 1.00 91.12 206 VAL A C 1
ATOM 1648 O O . VAL A 1 206 ? -7.019 -4.499 17.825 1.00 91.12 206 VAL A O 1
ATOM 1651 N N . ALA A 1 207 ? -6.705 -2.286 17.531 1.00 88.31 207 ALA A N 1
ATOM 1652 C CA . ALA A 1 207 ? -5.433 -2.210 18.242 1.00 88.31 207 ALA A CA 1
ATOM 1653 C C . ALA A 1 207 ? -5.627 -2.496 19.740 1.00 88.31 207 ALA A C 1
ATOM 1655 O O . ALA A 1 207 ? -6.649 -2.122 20.309 1.00 88.31 207 ALA A O 1
ATOM 1656 N N . ASP A 1 208 ? -4.631 -3.080 20.405 1.00 88.38 208 ASP A N 1
ATOM 1657 C CA . ASP A 1 208 ? -4.681 -3.372 21.848 1.00 88.38 208 ASP A CA 1
ATOM 1658 C C . ASP A 1 208 ? -4.875 -2.112 22.704 1.00 88.38 208 ASP A C 1
ATOM 1660 O O . ASP A 1 208 ? -5.391 -2.181 23.816 1.00 88.38 208 ASP A O 1
ATOM 1664 N N . SER A 1 209 ? -4.451 -0.956 22.190 1.00 89.50 209 SER A N 1
ATOM 1665 C CA . SER A 1 209 ? -4.620 0.348 22.834 1.00 89.50 209 SER A CA 1
ATOM 1666 C C . SER A 1 209 ? -6.012 0.959 22.639 1.00 89.50 209 SER A C 1
ATOM 1668 O O . SER A 1 209 ? -6.343 1.925 23.324 1.00 89.50 209 SER A O 1
ATOM 1670 N N . ALA A 1 210 ? -6.812 0.430 21.711 1.00 93.94 210 ALA A N 1
ATOM 1671 C CA . ALA A 1 210 ? -8.134 0.934 21.373 1.00 93.94 210 ALA A CA 1
ATOM 1672 C C . ALA A 1 210 ? -9.239 0.103 22.039 1.00 93.94 210 ALA A C 1
ATOM 1674 O O . ALA A 1 210 ? -9.039 -1.044 22.440 1.00 93.94 210 ALA A O 1
ATOM 1675 N N . THR A 1 211 ? -10.436 0.677 22.143 1.00 96.81 211 THR A N 1
ATOM 1676 C CA . THR A 1 211 ? -11.608 -0.000 22.714 1.00 96.81 211 THR A CA 1
ATOM 1677 C C . THR A 1 211 ? -12.731 -0.073 21.689 1.00 96.81 211 THR A C 1
ATOM 1679 O O . THR A 1 211 ? -13.105 0.937 21.100 1.00 96.81 211 THR A O 1
ATOM 1682 N N . ALA A 1 212 ? -13.292 -1.266 21.504 1.00 97.81 212 ALA A N 1
ATOM 1683 C CA . ALA A 1 212 ? -14.490 -1.491 20.705 1.00 97.81 212 ALA A CA 1
ATOM 1684 C C . ALA A 1 212 ? -15.485 -2.326 21.521 1.00 97.81 212 ALA A C 1
ATOM 1686 O O . ALA A 1 212 ? -15.119 -3.378 22.056 1.00 97.81 212 ALA A O 1
ATOM 1687 N N . ALA A 1 213 ? -16.715 -1.834 21.660 1.00 97.88 213 ALA A N 1
ATOM 1688 C CA . ALA A 1 213 ? -17.791 -2.538 22.343 1.00 97.88 213 ALA A CA 1
ATOM 1689 C C . ALA A 1 213 ? -18.228 -3.765 21.535 1.00 97.88 213 ALA A C 1
ATOM 1691 O O . ALA A 1 213 ? -18.324 -3.712 20.312 1.00 97.88 213 ALA A O 1
ATOM 1692 N N . THR A 1 214 ? -18.580 -4.857 22.214 1.00 97.44 214 THR A N 1
ATOM 1693 C CA . THR A 1 214 ? -19.064 -6.085 21.557 1.00 97.44 214 THR A CA 1
ATOM 1694 C C . THR A 1 214 ? -20.345 -5.866 20.747 1.00 97.44 214 THR A C 1
ATOM 1696 O O . THR A 1 214 ? -20.607 -6.607 19.801 1.00 97.44 214 THR A O 1
ATOM 1699 N N . THR A 1 215 ? -21.125 -4.846 21.108 1.00 97.69 215 THR A N 1
ATOM 1700 C CA . THR A 1 215 ? -22.348 -4.401 20.431 1.00 97.69 215 THR A CA 1
ATOM 1701 C C . THR A 1 215 ? -22.088 -3.540 19.193 1.00 97.69 215 THR A C 1
ATOM 1703 O O . THR A 1 215 ? -22.975 -3.442 18.346 1.00 97.69 215 THR A O 1
ATOM 1706 N N . ALA A 1 216 ? -20.891 -2.965 19.050 1.00 98.19 216 ALA A N 1
ATOM 1707 C CA . ALA A 1 216 ? -20.504 -2.213 17.863 1.00 98.19 216 ALA A CA 1
ATOM 1708 C C . ALA A 1 216 ? -20.188 -3.169 16.705 1.00 98.19 216 ALA A C 1
ATOM 1710 O O . ALA A 1 216 ? -19.705 -4.284 16.917 1.00 98.19 216 ALA A O 1
ATOM 1711 N N . TYR A 1 217 ? -20.440 -2.744 15.470 1.00 98.19 217 TYR A N 1
ATOM 1712 C CA . TYR A 1 217 ? -20.051 -3.490 14.272 1.00 98.19 217 TYR A CA 1
ATOM 1713 C C . TYR A 1 217 ? -18.801 -2.866 13.659 1.00 98.19 217 TYR A C 1
ATOM 1715 O O . TYR A 1 217 ? -18.827 -1.699 13.270 1.00 98.19 217 TYR A O 1
ATOM 1723 N N . ILE A 1 218 ? -17.726 -3.649 13.536 1.00 97.19 218 ILE A N 1
ATOM 1724 C CA . ILE A 1 218 ? -16.483 -3.230 12.880 1.00 97.19 218 ILE A CA 1
ATOM 1725 C C . ILE A 1 218 ? -16.259 -4.140 11.675 1.00 97.19 218 ILE A C 1
ATOM 1727 O O . ILE A 1 218 ? -15.881 -5.298 11.843 1.00 97.19 218 ILE A O 1
ATOM 1731 N N . GLY A 1 219 ? -16.513 -3.630 10.471 1.00 92.62 219 GLY A N 1
ATOM 1732 C CA . GLY A 1 219 ? -16.408 -4.374 9.218 1.00 92.62 219 GLY A CA 1
ATOM 1733 C C . GLY A 1 219 ? -14.998 -4.920 8.957 1.00 92.62 219 GLY A C 1
ATOM 1734 O O . GLY A 1 219 ? -14.025 -4.394 9.494 1.00 92.62 219 GLY A O 1
ATOM 1735 N N . PRO A 1 220 ? -14.859 -5.951 8.109 1.00 86.56 220 PRO A N 1
ATOM 1736 C CA . PRO A 1 220 ? -13.635 -6.753 7.998 1.00 86.56 220 PRO A CA 1
ATOM 1737 C C . PRO A 1 220 ? -12.393 -5.966 7.557 1.00 86.56 220 PRO A C 1
ATOM 1739 O O . PRO A 1 220 ? -11.277 -6.359 7.900 1.00 86.56 220 PRO A O 1
ATOM 1742 N N . ASP A 1 221 ? -12.592 -4.859 6.836 1.00 81.81 221 ASP A N 1
ATOM 1743 C CA . ASP A 1 221 ? -11.533 -3.981 6.327 1.00 81.81 221 ASP A CA 1
ATOM 1744 C C . ASP A 1 221 ? -11.428 -2.645 7.104 1.00 81.81 221 ASP A C 1
ATOM 1746 O O . ASP A 1 221 ? -10.547 -1.825 6.824 1.00 81.81 221 ASP A O 1
ATOM 1750 N N . ALA A 1 222 ? -12.286 -2.438 8.112 1.00 88.88 222 ALA A N 1
ATOM 1751 C CA . ALA A 1 222 ? -12.280 -1.264 8.980 1.00 88.88 222 ALA A CA 1
ATOM 1752 C C . ALA A 1 222 ? -11.284 -1.405 10.142 1.00 88.88 222 ALA A C 1
ATOM 1754 O O . ALA A 1 222 ? -10.879 -2.509 10.527 1.00 88.88 222 ALA A O 1
ATOM 1755 N N . MET A 1 223 ? -10.879 -0.264 10.708 1.00 89.00 223 MET A N 1
ATOM 1756 C CA . MET A 1 223 ? -9.800 -0.203 11.696 1.00 89.00 223 MET A CA 1
ATOM 1757 C C . MET A 1 223 ? -10.114 0.729 12.867 1.00 89.00 223 MET A C 1
ATOM 1759 O O . MET A 1 223 ? -10.538 1.866 12.666 1.00 89.00 223 MET A O 1
ATOM 1763 N N . VAL A 1 224 ? -9.803 0.277 14.082 1.00 92.25 224 VAL A N 1
ATOM 1764 C CA . VAL A 1 224 ? -9.858 1.072 15.315 1.00 92.25 224 VAL A CA 1
ATOM 1765 C C . VAL A 1 224 ? -8.481 1.068 15.976 1.00 92.25 224 VAL A C 1
ATOM 1767 O O . VAL A 1 224 ? -7.994 0.030 16.423 1.00 92.25 224 VAL A O 1
ATOM 1770 N N . LEU A 1 225 ? -7.831 2.228 15.989 1.00 88.44 225 LEU A N 1
ATOM 1771 C CA . LEU A 1 225 ? -6.408 2.413 16.269 1.00 88.44 225 LEU A CA 1
ATOM 1772 C C . LEU A 1 225 ? -6.168 3.434 17.387 1.00 88.44 225 LEU A C 1
ATOM 1774 O O . LEU A 1 225 ? -7.079 4.139 17.820 1.00 88.44 225 LEU A O 1
ATOM 1778 N N . GLY A 1 226 ? -4.915 3.550 17.835 1.00 85.56 226 GLY A N 1
ATOM 1779 C CA . GLY A 1 226 ? -4.546 4.489 18.897 1.00 85.56 226 GLY A CA 1
ATOM 1780 C C . GLY A 1 226 ? -5.330 4.207 20.181 1.00 85.56 226 GLY A C 1
ATOM 1781 O O . GLY A 1 226 ? -5.541 3.050 20.521 1.00 85.56 226 GLY A O 1
ATOM 1782 N N . GLY A 1 227 ? -5.763 5.252 20.879 1.00 89.38 227 GLY A N 1
ATOM 1783 C CA . GLY A 1 227 ? -6.685 5.190 22.018 1.00 89.38 227 GLY A CA 1
ATOM 1784 C C . GLY A 1 227 ? -8.146 5.465 21.643 1.00 89.38 227 GLY A C 1
ATOM 1785 O O . GLY A 1 227 ? -8.894 5.979 22.476 1.00 89.38 227 GLY A O 1
ATOM 1786 N N . ALA A 1 228 ? -8.545 5.201 20.394 1.00 95.31 228 ALA A N 1
ATOM 1787 C CA . ALA A 1 228 ? -9.909 5.433 19.937 1.00 95.31 228 ALA A CA 1
ATOM 1788 C C . ALA A 1 228 ? -10.924 4.526 20.646 1.00 95.31 228 ALA A C 1
ATOM 1790 O O . ALA A 1 228 ? -10.601 3.418 21.088 1.00 95.31 228 ALA A O 1
ATOM 1791 N N . GLN A 1 229 ? -12.168 4.998 20.716 1.00 97.62 229 GLN A N 1
ATOM 1792 C CA . GLN A 1 229 ? -13.281 4.285 21.337 1.00 97.62 229 GLN A CA 1
ATOM 1793 C C . GLN A 1 229 ? -14.447 4.167 20.356 1.00 97.62 229 GLN A C 1
ATOM 1795 O O . GLN A 1 229 ? -14.944 5.177 19.862 1.00 97.62 229 GLN A O 1
ATOM 1800 N N . VAL A 1 230 ? -14.891 2.939 20.089 1.00 98.12 230 VAL A N 1
ATOM 1801 C CA . VAL A 1 230 ? -16.127 2.653 19.349 1.00 98.12 230 VAL A CA 1
ATOM 1802 C C . VAL A 1 230 ? -17.096 1.952 20.294 1.00 98.12 230 VAL A C 1
ATOM 1804 O O . VAL A 1 230 ? -16.830 0.841 20.749 1.00 98.12 230 VAL A O 1
ATOM 1807 N N . LEU A 1 231 ? -18.182 2.627 20.644 1.00 97.94 231 LEU A N 1
ATOM 1808 C CA . LEU A 1 231 ? -19.074 2.271 21.745 1.00 97.94 231 LEU A CA 1
ATOM 1809 C C . LEU A 1 231 ? -20.495 1.977 21.240 1.00 97.94 231 LEU A C 1
ATOM 1811 O O . LEU A 1 231 ? -20.821 2.222 20.078 1.00 97.94 231 LEU A O 1
ATOM 1815 N N . ASP A 1 232 ? -21.334 1.454 22.134 1.00 97.81 232 ASP A N 1
ATOM 1816 C CA . ASP A 1 232 ? -22.766 1.213 21.914 1.00 97.81 232 ASP A CA 1
ATOM 1817 C C . ASP A 1 232 ? -23.052 0.398 20.637 1.00 97.81 232 ASP A C 1
ATOM 1819 O O . ASP A 1 232 ? -22.471 -0.672 20.451 1.00 97.81 232 ASP A O 1
ATOM 1823 N N . HIS A 1 233 ? -23.945 0.869 19.765 1.00 97.44 233 HIS A N 1
ATOM 1824 C CA . HIS A 1 233 ? -24.335 0.240 18.501 1.00 97.44 233 HIS A CA 1
ATOM 1825 C C . HIS A 1 233 ? -23.698 0.925 17.282 1.00 97.44 233 HIS A C 1
ATOM 1827 O O . HIS A 1 233 ? -24.233 0.849 16.172 1.00 97.44 233 HIS A O 1
ATOM 1833 N N . ALA A 1 234 ? -22.560 1.598 17.470 1.00 98.19 234 ALA A N 1
ATOM 1834 C CA . ALA A 1 234 ? -21.852 2.254 16.384 1.00 98.19 234 ALA A CA 1
ATOM 1835 C C . ALA A 1 234 ? -21.414 1.256 15.297 1.00 98.19 234 ALA A C 1
ATOM 1837 O O . ALA A 1 234 ? -21.044 0.109 15.567 1.00 98.19 234 ALA A O 1
ATOM 1838 N N . ILE A 1 235 ? -21.427 1.720 14.048 1.00 98.06 235 ILE A N 1
ATOM 1839 C CA . ILE A 1 235 ? -21.067 0.946 12.859 1.00 98.06 235 ILE A CA 1
ATOM 1840 C C . ILE A 1 235 ? -19.862 1.612 12.198 1.00 98.06 235 ILE A C 1
ATOM 1842 O O . ILE A 1 235 ? -19.946 2.751 11.741 1.00 98.06 235 ILE A O 1
ATOM 1846 N N . VAL A 1 236 ? -18.749 0.891 12.109 1.00 97.31 236 VAL A N 1
ATOM 1847 C CA . VAL A 1 236 ? -17.559 1.294 11.354 1.00 97.31 236 VAL A CA 1
ATOM 1848 C C . VAL A 1 236 ? -17.323 0.244 10.280 1.00 97.31 236 VAL A C 1
ATOM 1850 O O . VAL A 1 236 ? -17.063 -0.913 10.588 1.00 97.31 236 VAL A O 1
ATOM 1853 N N . GLU A 1 237 ? -17.444 0.610 9.015 1.00 92.56 237 GLU A N 1
ATOM 1854 C CA . GLU A 1 237 ? -17.469 -0.352 7.908 1.00 92.56 237 GLU A CA 1
ATOM 1855 C C . GLU A 1 237 ? -16.676 0.139 6.691 1.00 92.56 237 GLU A C 1
ATOM 1857 O O . GLU A 1 237 ? -16.045 1.199 6.719 1.00 92.56 237 GLU A O 1
ATOM 1862 N N . ASP A 1 238 ? -16.692 -0.656 5.621 1.00 88.12 238 ASP A N 1
ATOM 1863 C CA . ASP A 1 238 ? -15.848 -0.475 4.442 1.00 88.12 238 ASP A CA 1
ATOM 1864 C C . ASP A 1 238 ? -14.365 -0.362 4.841 1.00 88.12 238 ASP A C 1
ATOM 1866 O O . ASP A 1 238 ? -13.833 -1.263 5.482 1.00 88.12 238 ASP A O 1
ATOM 1870 N N . TYR A 1 239 ? -13.704 0.746 4.494 1.00 82.62 239 TYR A N 1
ATOM 1871 C CA . TYR A 1 239 ? -12.293 1.028 4.771 1.00 82.62 239 TYR A CA 1
ATOM 1872 C C . TYR A 1 239 ? -12.126 2.182 5.769 1.00 82.62 239 TYR A C 1
ATOM 1874 O O . TYR A 1 239 ? -11.117 2.901 5.737 1.00 82.62 239 TYR A O 1
ATOM 1882 N N . ALA A 1 240 ? -13.143 2.426 6.599 1.00 90.00 240 ALA A N 1
ATOM 1883 C CA . ALA A 1 240 ? -13.115 3.486 7.590 1.00 90.00 240 ALA A CA 1
ATOM 1884 C C . ALA A 1 240 ? -12.061 3.223 8.676 1.00 90.00 240 ALA A C 1
ATOM 1886 O O . ALA A 1 240 ? -11.831 2.085 9.097 1.00 90.00 240 ALA A O 1
ATOM 1887 N N . VAL A 1 241 ? -11.437 4.301 9.155 1.00 90.19 241 VAL A N 1
ATOM 1888 C CA . VAL A 1 241 ? -10.449 4.248 10.237 1.00 90.19 241 VAL A CA 1
ATOM 1889 C C . VAL A 1 241 ? -10.833 5.209 11.353 1.00 90.19 241 VAL A C 1
ATOM 1891 O O . VAL A 1 241 ? -11.041 6.393 11.101 1.00 90.19 241 VAL A O 1
ATOM 1894 N N . VAL A 1 242 ? -10.867 4.716 12.588 1.00 93.12 242 VAL A N 1
ATOM 1895 C CA . VAL A 1 242 ? -11.003 5.523 13.807 1.00 93.12 242 VAL A CA 1
ATOM 1896 C C . VAL A 1 242 ? -9.682 5.443 14.571 1.00 93.12 242 VAL A C 1
ATOM 1898 O O . VAL A 1 242 ? -9.197 4.348 14.829 1.00 93.12 242 VAL A O 1
ATOM 1901 N N . THR A 1 243 ? -9.059 6.573 14.900 1.00 90.12 243 THR A N 1
ATOM 1902 C CA . THR A 1 243 ? -7.719 6.614 15.515 1.00 90.12 243 THR A CA 1
ATOM 1903 C C . THR A 1 243 ? -7.588 7.714 16.576 1.00 90.12 243 THR A C 1
ATOM 1905 O O . THR A 1 243 ? -8.510 8.492 16.822 1.00 90.12 243 THR A O 1
ATOM 1908 N N . ASP A 1 244 ? -6.411 7.795 17.194 1.00 88.75 244 ASP A N 1
ATOM 1909 C CA . ASP A 1 244 ? -6.007 8.784 18.194 1.00 88.75 244 ASP A CA 1
ATOM 1910 C C . ASP A 1 244 ? -6.842 8.687 19.474 1.00 88.75 244 ASP A C 1
ATOM 1912 O O . ASP A 1 244 ? -6.715 7.703 20.187 1.00 88.75 244 ASP A O 1
ATOM 1916 N N . ARG A 1 245 ? -7.661 9.689 19.808 1.00 92.12 245 ARG A N 1
ATOM 1917 C CA . ARG A 1 245 ? -8.594 9.690 20.949 1.00 92.12 245 ARG A CA 1
ATOM 1918 C C . ARG A 1 245 ? -10.030 9.956 20.487 1.00 92.12 245 ARG A C 1
ATOM 1920 O O . ARG A 1 245 ? -10.829 10.506 21.244 1.00 92.12 245 ARG A O 1
ATOM 1927 N N . ALA A 1 246 ? -10.338 9.642 19.230 1.00 94.94 246 ALA A N 1
ATOM 1928 C CA . ALA A 1 246 ? -11.675 9.823 18.688 1.00 94.94 246 ALA A CA 1
ATOM 1929 C C . ALA A 1 246 ? -12.680 8.862 19.339 1.00 94.94 246 ALA A C 1
ATOM 1931 O O . ALA A 1 246 ? -12.329 7.740 19.715 1.00 94.94 246 ALA A O 1
ATOM 1932 N N . VAL A 1 247 ? -13.932 9.307 19.440 1.00 97.00 247 VAL A N 1
ATOM 1933 C CA . VAL A 1 247 ? -15.038 8.527 20.004 1.00 97.00 247 VAL A CA 1
ATOM 1934 C C . VAL A 1 247 ? -16.155 8.414 18.975 1.00 97.00 247 VAL A C 1
ATOM 1936 O O . VAL A 1 247 ? -16.643 9.428 18.479 1.00 97.00 247 VAL A O 1
ATOM 1939 N N . VAL A 1 248 ? -16.566 7.185 18.672 1.00 97.81 248 VAL A N 1
ATOM 1940 C CA . VAL A 1 248 ? -17.754 6.879 17.868 1.00 97.81 248 VAL A CA 1
ATOM 1941 C C . VAL A 1 248 ? -18.731 6.111 18.754 1.00 97.81 248 VAL A C 1
ATOM 1943 O O . VAL A 1 248 ? -18.354 5.077 19.296 1.00 97.81 248 VAL A O 1
ATOM 1946 N N . SER A 1 249 ? -19.949 6.605 18.953 1.00 97.06 249 SER A N 1
ATOM 1947 C CA . SER A 1 249 ? -20.890 6.041 19.938 1.00 97.06 249 SER A CA 1
ATOM 1948 C C . SER A 1 249 ? -22.345 6.065 19.457 1.00 97.06 249 SER A C 1
ATOM 1950 O O . SER A 1 249 ? -22.636 6.487 18.336 1.00 97.06 249 SER A O 1
ATOM 1952 N N . ASP A 1 250 ? -23.264 5.602 20.306 1.00 97.56 250 ASP A N 1
ATOM 1953 C CA . ASP A 1 250 ? -24.699 5.465 20.036 1.00 97.56 250 ASP A CA 1
ATOM 1954 C C . ASP A 1 250 ? -25.011 4.594 18.801 1.00 97.56 250 ASP A C 1
ATOM 1956 O O . ASP A 1 250 ? -24.734 3.400 18.805 1.00 97.56 250 ASP A O 1
ATOM 1960 N N . HIS A 1 251 ? -25.606 5.165 17.748 1.00 96.62 251 HIS A N 1
ATOM 1961 C CA . HIS A 1 251 ? -25.959 4.511 16.481 1.00 96.62 251 HIS A CA 1
ATOM 1962 C C . HIS A 1 251 ? -25.243 5.170 15.288 1.00 96.62 251 HIS A C 1
ATOM 1964 O O . HIS A 1 251 ? -25.714 5.098 14.146 1.00 96.62 251 HIS A O 1
ATOM 1970 N N . ALA A 1 252 ? -24.125 5.856 15.544 1.00 97.19 252 ALA A N 1
ATOM 1971 C CA . ALA A 1 252 ? -23.346 6.517 14.509 1.00 97.19 252 ALA A CA 1
ATOM 1972 C C . ALA A 1 252 ? -22.785 5.516 13.486 1.00 97.19 252 ALA A C 1
ATOM 1974 O O . ALA A 1 252 ? -22.411 4.391 13.823 1.00 97.19 252 ALA A O 1
ATOM 1975 N N . ARG A 1 253 ? -22.681 5.947 12.223 1.00 97.62 253 ARG A N 1
ATOM 1976 C CA . ARG A 1 253 ? -22.156 5.145 11.112 1.00 97.62 253 ARG A CA 1
ATOM 1977 C C . ARG A 1 253 ? -21.016 5.862 10.398 1.00 97.62 253 ARG A C 1
ATOM 1979 O O . ARG A 1 253 ? -21.200 6.942 9.836 1.00 97.62 253 ARG A O 1
ATOM 1986 N N . VAL A 1 254 ? -19.853 5.221 10.374 1.00 96.62 254 VAL A N 1
ATOM 1987 C CA . VAL A 1 254 ? -18.646 5.663 9.672 1.00 96.62 254 VAL A CA 1
ATOM 1988 C C . VAL A 1 254 ? -18.351 4.664 8.554 1.00 96.62 254 VAL A C 1
ATOM 1990 O O . VAL A 1 254 ? -18.207 3.472 8.810 1.00 96.62 254 VAL A O 1
ATOM 1993 N N . SER A 1 255 ? -18.279 5.137 7.312 1.00 92.94 255 SER A N 1
ATOM 1994 C CA . SER A 1 255 ? -18.222 4.271 6.122 1.00 92.94 255 SER A CA 1
ATOM 1995 C C . SER A 1 255 ? -17.269 4.799 5.043 1.00 92.94 255 SER A C 1
ATOM 1997 O O . SER A 1 255 ? -16.621 5.844 5.194 1.00 92.94 255 SER A O 1
ATOM 1999 N N . GLY A 1 256 ? -17.160 4.063 3.938 1.00 85.56 256 GLY A N 1
ATOM 2000 C CA . GLY A 1 256 ? -16.322 4.393 2.797 1.00 85.56 256 GLY A CA 1
ATOM 2001 C C . GLY A 1 256 ? -14.837 4.426 3.147 1.00 85.56 256 GLY A C 1
ATOM 2002 O O . GLY A 1 256 ? -14.224 3.413 3.469 1.00 85.56 256 GLY A O 1
ATOM 2003 N N . ARG A 1 257 ? -14.234 5.608 3.016 1.00 82.50 257 ARG A N 1
ATOM 2004 C CA . ARG A 1 257 ? -12.805 5.867 3.257 1.00 82.50 257 ARG A CA 1
ATOM 2005 C C . ARG A 1 257 ? -12.610 6.974 4.304 1.00 82.50 257 ARG A C 1
ATOM 2007 O O . ARG A 1 257 ? -11.608 7.691 4.264 1.00 82.50 257 ARG A O 1
ATOM 2014 N N . ALA A 1 258 ? -13.575 7.161 5.200 1.00 88.69 258 ALA A N 1
ATOM 2015 C CA . ALA A 1 258 ? -13.491 8.169 6.249 1.00 88.69 258 ALA A CA 1
ATOM 2016 C C . ALA A 1 258 ? -12.354 7.861 7.238 1.00 88.69 258 ALA A C 1
ATOM 2018 O O . ALA A 1 258 ? -12.113 6.706 7.589 1.00 88.69 258 ALA A O 1
ATOM 2019 N N . VAL A 1 259 ? -11.667 8.905 7.704 1.00 89.06 259 VAL A N 1
ATOM 2020 C CA . VAL A 1 259 ? -10.731 8.823 8.833 1.00 89.06 259 VAL A CA 1
ATOM 2021 C C . VAL A 1 259 ? -11.240 9.726 9.952 1.00 89.06 259 VAL A C 1
ATOM 2023 O O . VAL A 1 259 ? -11.282 10.943 9.776 1.00 89.06 259 VAL A O 1
ATOM 2026 N N . VAL A 1 260 ? -11.623 9.139 11.085 1.00 91.69 260 VAL A N 1
ATOM 2027 C CA . VAL A 1 260 ? -12.031 9.846 12.307 1.00 91.69 260 VAL A CA 1
ATOM 2028 C C . VAL A 1 260 ? -10.844 9.866 13.267 1.00 91.69 260 VAL A C 1
ATOM 2030 O O . VAL A 1 260 ? -10.316 8.815 13.626 1.00 91.69 260 VAL A O 1
ATOM 2033 N N . ARG A 1 261 ? -10.372 11.055 13.647 1.00 89.12 261 ARG A N 1
ATOM 2034 C CA . ARG A 1 261 ? -9.079 11.211 14.338 1.00 89.12 261 ARG A CA 1
ATOM 2035 C C . ARG A 1 261 ? -9.039 12.381 15.319 1.00 89.12 261 ARG A C 1
ATOM 2037 O O . ARG A 1 261 ? -9.989 13.153 15.435 1.00 89.12 261 ARG A O 1
ATOM 2044 N N . GLY A 1 262 ? -7.907 12.562 15.994 1.00 87.31 262 GLY A N 1
ATOM 2045 C CA . GLY A 1 262 ? -7.731 13.582 17.021 1.00 87.31 262 GLY A CA 1
ATOM 2046 C C . GLY A 1 262 ? -8.616 13.312 18.237 1.00 87.31 262 GLY A C 1
ATOM 2047 O O . GLY A 1 262 ? -8.473 12.283 18.890 1.00 87.31 262 GLY A O 1
ATOM 2048 N N . THR A 1 263 ? -9.511 14.248 18.550 1.00 91.69 263 THR A N 1
ATOM 2049 C CA . THR A 1 263 ? -10.476 14.164 19.663 1.00 91.69 263 THR A CA 1
ATOM 2050 C C . THR A 1 263 ? -11.927 14.232 19.177 1.00 91.69 263 THR A C 1
ATOM 2052 O O . THR A 1 263 ? -12.816 14.591 19.948 1.00 91.69 263 THR A O 1
ATOM 2055 N N . ALA A 1 264 ? -12.156 13.934 17.894 1.00 93.31 264 ALA A N 1
ATOM 2056 C CA . ALA A 1 264 ? -13.464 14.048 17.266 1.00 93.31 264 ALA A CA 1
ATOM 2057 C C . ALA A 1 264 ? -14.487 13.115 17.926 1.00 93.31 264 ALA A C 1
ATOM 2059 O O . ALA A 1 264 ? -14.144 12.012 18.368 1.00 93.31 264 ALA A O 1
ATOM 2060 N N . LYS A 1 265 ? -15.747 13.554 17.961 1.00 94.75 265 LYS A N 1
ATOM 2061 C CA . LYS A 1 265 ? -16.874 12.763 18.464 1.00 94.75 265 LYS A CA 1
ATOM 2062 C C . LYS A 1 265 ? -17.911 12.593 17.362 1.00 94.75 265 LYS A C 1
ATOM 2064 O O . LYS A 1 265 ? -18.392 13.589 16.833 1.00 94.75 265 LYS A O 1
ATOM 2069 N N . VAL A 1 266 ? -18.249 11.348 17.038 1.00 95.25 266 VAL A N 1
ATOM 2070 C CA . VAL A 1 266 ? -19.334 11.010 16.106 1.00 95.25 266 VAL A CA 1
ATOM 2071 C C . VAL A 1 266 ? -20.366 10.190 16.871 1.00 95.25 266 VAL A C 1
ATOM 2073 O O . VAL A 1 266 ? -20.051 9.093 17.327 1.00 95.25 266 VAL A O 1
ATOM 2076 N N . ASN A 1 267 ? -21.566 10.718 17.080 1.00 94.62 267 ASN A N 1
ATOM 2077 C CA . ASN A 1 267 ? -22.531 10.107 18.002 1.00 94.62 267 ASN A CA 1
ATOM 2078 C C . ASN A 1 267 ? -23.983 10.219 17.505 1.00 94.62 267 ASN A C 1
ATOM 2080 O O . ASN A 1 267 ? -24.234 10.543 16.343 1.00 94.62 267 ASN A O 1
ATOM 2084 N N . GLY A 1 268 ? -24.954 9.845 18.339 1.00 93.56 268 GLY A N 1
ATOM 2085 C CA . GLY A 1 268 ? -26.367 9.821 17.967 1.00 93.56 268 GLY A CA 1
ATOM 2086 C C . GLY A 1 268 ? -26.651 8.909 16.769 1.00 93.56 268 GLY A C 1
ATOM 2087 O O . GLY A 1 268 ? -26.422 7.705 16.825 1.00 93.56 268 GLY A O 1
ATOM 2088 N N . TYR A 1 269 ? -27.175 9.483 15.685 1.00 94.44 269 TYR A N 1
ATOM 2089 C CA . TYR A 1 269 ? -27.511 8.777 14.436 1.00 94.44 269 TYR A CA 1
ATOM 2090 C C . TYR A 1 269 ? -26.688 9.276 13.241 1.00 94.44 269 TYR A C 1
ATOM 2092 O O . TYR A 1 269 ? -27.084 9.107 12.081 1.00 94.44 269 TYR A O 1
ATOM 2100 N N . SER A 1 270 ? -25.563 9.932 13.518 1.00 93.00 270 SER A N 1
ATOM 2101 C CA . SER A 1 270 ? -24.765 10.609 12.506 1.00 93.00 270 SER A CA 1
ATOM 2102 C C . SER A 1 270 ? -24.155 9.631 11.513 1.00 93.00 270 SER A C 1
ATOM 2104 O O . SER A 1 270 ? -23.759 8.516 11.852 1.00 93.00 270 SER A O 1
ATOM 2106 N N . ARG A 1 271 ? -24.101 10.047 10.246 1.00 93.81 271 ARG A N 1
ATOM 2107 C CA . ARG A 1 271 ? -23.558 9.247 9.145 1.00 93.81 271 ARG A CA 1
ATOM 2108 C C . ARG A 1 271 ? -22.467 10.038 8.460 1.00 93.81 271 ARG A C 1
ATOM 2110 O O . ARG A 1 271 ? -22.743 11.089 7.892 1.00 93.81 271 ARG A O 1
ATOM 2117 N N . THR A 1 272 ? -21.250 9.514 8.484 1.00 90.75 272 THR A N 1
ATOM 2118 C CA . THR A 1 272 ? -20.116 10.137 7.809 1.00 90.75 272 THR A CA 1
ATOM 2119 C C . THR A 1 272 ? -19.403 9.150 6.892 1.00 90.75 272 THR A C 1
ATOM 2121 O O . THR A 1 272 ? -19.169 7.987 7.225 1.00 90.75 272 THR A O 1
ATOM 2124 N N . TRP A 1 273 ? -19.063 9.634 5.704 1.00 88.12 273 TRP A N 1
ATOM 2125 C CA . TRP A 1 273 ? -18.220 8.962 4.711 1.00 88.12 273 TRP A CA 1
ATOM 2126 C C . TRP A 1 273 ? -16.987 9.813 4.360 1.00 88.12 273 TRP A C 1
ATOM 2128 O O . TRP A 1 273 ? -16.183 9.442 3.503 1.00 88.12 273 TRP A O 1
ATOM 2138 N N . THR A 1 274 ? -16.821 10.951 5.042 1.00 86.44 274 THR A N 1
ATOM 2139 C CA . TH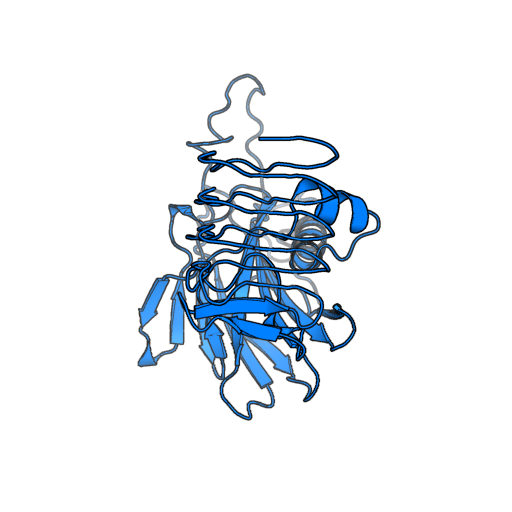R A 1 274 ? -15.701 11.888 4.911 1.00 86.44 274 THR A CA 1
ATOM 2140 C C . THR A 1 274 ? -14.889 11.928 6.202 1.00 86.44 274 THR A C 1
ATOM 2142 O O . THR A 1 274 ? -15.397 11.632 7.281 1.00 86.44 274 THR A O 1
ATOM 2145 N N . SER A 1 275 ? -13.610 12.291 6.114 1.00 86.06 275 SER A N 1
ATOM 2146 C CA . SER A 1 275 ? -12.745 12.376 7.296 1.00 86.06 275 SER A CA 1
ATOM 2147 C C . SER A 1 275 ? -13.192 13.479 8.263 1.00 86.06 275 SER A C 1
ATOM 2149 O O . SER A 1 275 ? -13.552 14.568 7.824 1.00 86.06 275 SER A O 1
ATOM 2151 N N . VAL A 1 276 ? -13.120 13.198 9.567 1.00 87.25 276 VAL A N 1
ATOM 2152 C CA . VAL A 1 276 ? -13.490 14.101 10.674 1.00 87.25 276 VAL A CA 1
ATOM 2153 C C . VAL A 1 276 ? -12.302 14.194 11.636 1.00 87.25 276 VAL A C 1
ATOM 2155 O O . VAL A 1 276 ? -11.676 13.177 11.947 1.00 87.25 276 VAL A O 1
ATOM 2158 N N . GLY A 1 277 ? -11.940 15.390 12.103 1.00 84.19 277 GLY A N 1
ATOM 2159 C CA . GLY A 1 277 ? -10.763 15.570 12.959 1.00 84.19 277 GLY A CA 1
ATOM 2160 C C . GLY A 1 277 ? -10.902 16.703 13.973 1.00 84.19 277 GLY A C 1
ATOM 2161 O O . GLY A 1 277 ? -11.831 17.488 13.924 1.00 84.19 277 GLY A O 1
ATOM 2162 N N . GLY A 1 278 ? -9.953 16.808 14.907 1.00 76.12 278 GLY A N 1
ATOM 2163 C CA . GLY A 1 278 ? -9.919 17.925 15.861 1.00 76.12 278 GLY A CA 1
ATOM 2164 C C . GLY A 1 278 ? -10.975 17.818 16.966 1.00 76.12 278 GLY A C 1
ATOM 2165 O O . GLY A 1 278 ? -11.112 16.760 17.580 1.00 76.12 278 GLY A O 1
ATOM 2166 N N . SER A 1 279 ? -11.662 18.923 17.263 1.00 66.50 279 SER A N 1
ATOM 2167 C CA . SER A 1 279 ? -12.748 19.015 18.255 1.00 66.50 279 SER A CA 1
ATOM 2168 C C . SER A 1 279 ? -14.142 18.909 17.626 1.00 66.50 279 SER A C 1
ATOM 2170 O O . SER A 1 279 ? -15.124 19.279 18.268 1.00 66.50 279 SER A O 1
ATOM 2172 N N . ASP A 1 280 ? -14.224 18.461 16.374 1.00 68.19 280 ASP A N 1
ATOM 2173 C CA . ASP A 1 280 ? -15.481 18.364 15.640 1.00 68.19 280 ASP A CA 1
ATOM 2174 C C . ASP A 1 280 ? -16.441 17.381 16.324 1.00 68.19 280 ASP A C 1
ATOM 2176 O O . ASP A 1 280 ? -16.045 16.301 16.785 1.00 68.19 280 ASP A O 1
ATOM 2180 N N . VAL A 1 281 ? -17.713 17.777 16.378 1.00 63.97 281 VAL A N 1
ATOM 2181 C CA . VAL A 1 281 ? -18.828 16.946 16.836 1.00 63.97 281 VAL A CA 1
ATOM 2182 C C . VAL A 1 281 ? -19.770 16.782 15.652 1.00 63.97 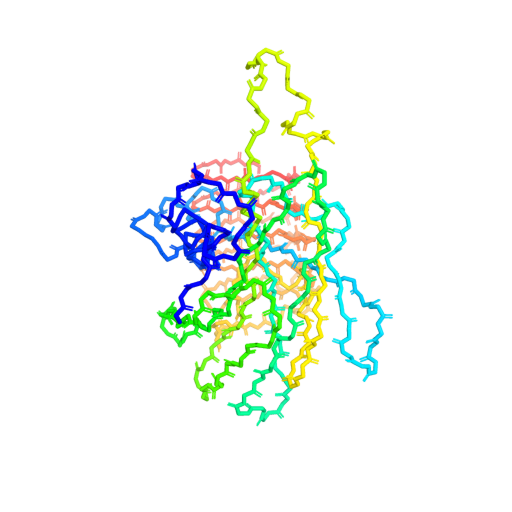281 VAL A C 1
ATOM 2184 O O . VAL A 1 281 ? -20.281 17.780 15.141 1.00 63.97 281 VAL A O 1
ATOM 2187 N N . ALA A 1 282 ? -19.939 15.543 15.198 1.00 57.38 282 ALA A N 1
ATOM 2188 C CA . ALA A 1 282 ? -20.803 15.179 14.082 1.00 57.38 282 ALA A CA 1
ATOM 2189 C C . ALA A 1 282 ? -21.923 14.258 14.546 1.00 57.38 282 ALA A C 1
ATOM 2191 O O . ALA A 1 282 ? -21.641 13.257 15.242 1.00 57.38 282 ALA A O 1
#

Radius of gyration: 20.93 Å; Cα contacts (8 Å, |Δi|>4): 706; chains: 1; bounding box: 53×47×52 Å

Solvent-accessible surface area (backbone atoms only — not comparable to full-atom values): 14641 Å² total; per-residue (Å²): 135,89,79,47,58,54,80,72,69,74,48,95,81,64,73,81,57,51,48,57,52,54,22,54,54,38,44,28,44,69,76,41,72,53,98,56,27,72,58,46,40,71,70,62,65,43,63,77,64,37,53,63,44,78,74,36,74,93,71,30,29,33,26,45,42,74,90,66,24,21,37,82,71,26,59,34,30,29,45,44,40,64,43,92,87,47,58,44,33,38,41,34,35,43,59,66,71,41,84,94,62,36,52,40,49,21,35,29,47,38,38,23,33,77,85,68,53,71,47,71,48,75,78,43,57,60,49,76,49,72,49,78,49,57,97,59,51,42,48,39,34,40,21,41,17,24,32,47,72,56,76,87,88,67,64,90,87,62,65,56,69,50,72,99,60,31,65,58,56,40,38,36,36,34,33,43,49,38,45,77,36,67,62,64,70,41,73,59,75,55,76,62,42,97,51,55,46,66,37,91,36,54,45,5,43,34,25,72,66,25,46,70,38,83,66,16,37,28,23,61,35,9,40,35,27,52,54,10,38,35,28,53,52,14,36,35,23,57,48,14,35,37,21,44,51,12,38,34,23,48,50,12,35,38,25,55,70,13,42,36,22,49,55,13,37,35,32,59,75,32,75,42,56,59,67,43,50,48,84,44,76,75

Organism: NCBI:txid412755

Secondary structure (DSSP, 8-state):
----TTTTTS-SS--TTHHHHHHHHHHHTTTT-STTHHHHHHHHSSPPPB--EEEETTTTEEE--TTTSPPTT-EEEEEEEEPTT-SEEEEEEEE---GGGT--EEEEEEEE-TTS-EEEPPPBSEEEEEEEPPTT--EEEEEEEE--SS-----TT-TTSSGGG-----EEEEEESEEEPPTTS-SS-GGG-SSEEE-TTT--EEETTSEE-TTSEE-TT-EE-TT-EE-TT-EE-TT-EE-TT-EE-TT-EE-TT-EE-TT-EE-TT-EE-S-B-TT-B-

Nearest PDB structures (foldseek):
  4eaa-assembly1_A  TM=7.115E-01  e=9.169E-02  Caulobacter vibrioides
  4ea7-assembly1_A  TM=7.407E-01  e=6.955E-01  Caulobacter vibrioides
  4eab-assembly1_A  TM=4.828E-01  e=1.875E-01  Caulobacter vibrioides
  5tyh-assembly1_A  TM=5.201E-01  e=6.552E-01  Campylobacter jejuni subsp. jejuni NCTC 11168 = ATCC 700819
  3bss-assembly1_A  TM=3.657E-01  e=2.680E-01  Campylobacter jejuni

Sequence (282 aa):
SCTGGQQRGLFKSGIRGLGDMVGEYGARLATFDCELEDLFRRHYFAPTRSWLETVDRDKGIYRIPWEEAPEPFGVNIVRLVTDEGAREFEVDFSGLHDPDFYSDWRACIVAVGPNGKSRYSPMWNKGRMTMKCLADDSSYWLTVTATPTALYSGNWMRNIYSGRHAYRYPWSVQLSGARPGTPRHIRGEMDLTKKAKRHANGGGWVADSATAATTAYIGPDAMVLGGAQVLDHAIVEDYAVVTDRAVVSDHARVSGRAVVRGTAKVNGYSRTWTSVGGSDVA

pLDDT: mean 83.53, std 16.24, range [26.2, 98.69]

Mean predicted aligned error: 9.59 Å